Protein 3NGW (pdb70)

Solvent-accessible surface area: 9906 Å² total

Structure (mmCIF, N/CA/C/O backbone):
data_3NGW
#
_entry.id   3NGW
#
_cell.length_a   116.100
_cell.length_b   116.100
_cell.length_c   116.100
_cell.angle_alpha   90.000
_cell.angle_beta   90.000
_cell.angle_gamma   90.000
#
_symmetry.space_group_name_H-M   'I 21 3'
#
loop_
_entity.id
_entity.type
_entity.pdbx_description
1 polymer 'Molybdopterin-guanine dinucleotide biosynthesis protein A (MobA)'
2 non-polymer 'CALCIUM ION'
3 water water
#
loop_
_atom_site.group_PDB
_atom_site.id
_atom_site.type_symbol
_atom_site.label_atom_id
_atom_site.label_alt_id
_atom_site.label_comp_id
_atom_site.label_asym_id
_atom_site.label_entity_id
_atom_site.label_seq_id
_atom_site.pdbx_PDB_ins_code
_atom_site.Cartn_x
_atom_site.Cartn_y
_atom_site.Cartn_z
_atom_site.occupancy
_atom_site.B_iso_or_equiv
_atom_site.auth_seq_id
_atom_site.auth_comp_id
_atom_site.auth_asym_id
_atom_site.auth_atom_id
_atom_site.pdbx_PDB_model_num
ATOM 9 N N . LYS A 1 2 ? 49.374 84.945 84.976 1.00 31.06 2 LYS A N 1
ATOM 10 C CA . LYS A 1 2 ? 50.461 84.117 84.456 1.00 31.12 2 LYS A CA 1
ATOM 11 C C . LYS A 1 2 ? 50.160 82.625 84.691 1.00 34.21 2 LYS A C 1
ATOM 12 O O . LYS A 1 2 ? 49.773 82.222 85.790 1.00 32.57 2 LYS A O 1
ATOM 18 N N . VAL A 1 3 ? 50.353 81.820 83.648 1.00 31.42 3 VAL A N 1
ATOM 19 C CA . VAL A 1 3 ? 50.103 80.386 83.689 1.00 23.78 3 VAL A CA 1
ATOM 20 C C . VAL A 1 3 ? 51.319 79.583 83.235 1.00 32.82 3 VAL A C 1
ATOM 21 O O . VAL A 1 3 ? 51.893 79.851 82.175 1.00 35.41 3 VAL A O 1
ATOM 25 N N . ALA A 1 4 ? 51.717 78.604 84.045 1.00 30.81 4 ALA A N 1
ATOM 26 C CA . ALA A 1 4 ? 52.851 77.740 83.713 1.00 28.42 4 ALA A CA 1
ATOM 27 C C . ALA A 1 4 ? 52.308 76.330 83.506 1.00 29.54 4 ALA A C 1
ATOM 28 O O . ALA A 1 4 ? 51.873 75.690 84.454 1.00 35.51 4 ALA A O 1
ATOM 30 N N . VAL A 1 5 ? 52.332 75.846 82.269 1.00 31.60 5 VAL A N 1
ATOM 31 C CA . VAL A 1 5 ? 51.827 74.511 81.967 1.00 22.35 5 VAL A CA 1
ATOM 32 C C . VAL A 1 5 ? 52.974 73.499 81.964 1.00 30.36 5 VAL A C 1
ATOM 33 O O . VAL A 1 5 ? 53.931 73.635 81.202 1.00 33.57 5 VAL A O 1
ATOM 37 N N . LEU A 1 6 ? 52.883 72.502 82.840 1.00 28.29 6 LEU A N 1
ATOM 38 C CA . LEU A 1 6 ? 53.916 71.476 82.946 1.00 30.26 6 LEU A CA 1
ATOM 39 C C . LEU A 1 6 ? 53.654 70.390 81.900 1.00 32.06 6 LEU A C 1
ATOM 40 O O . LEU A 1 6 ? 52.705 69.617 82.035 1.00 40.92 6 LEU A O 1
ATOM 45 N N . VAL A 1 7 ? 54.495 70.330 80.866 1.00 34.97 7 VAL A N 1
ATOM 46 C CA . VAL A 1 7 ? 54.323 69.353 79.788 1.00 34.51 7 VAL A CA 1
ATOM 47 C C . VAL A 1 7 ? 55.495 68.389 79.618 1.00 35.46 7 VAL A C 1
ATOM 48 O O . VAL A 1 7 ? 55.598 67.704 78.600 1.00 39.23 7 VAL A O 1
ATOM 52 N N . GLY A 1 8 ? 56.370 68.329 80.614 1.00 39.56 8 GLY A N 1
ATOM 53 C CA . GLY A 1 8 ? 57.517 67.443 80.522 1.00 52.49 8 GLY A CA 1
ATOM 54 C C . GLY A 1 8 ? 57.233 66.022 80.961 1.00 55.80 8 GLY A C 1
ATOM 55 O O . GLY A 1 8 ? 58.112 65.154 80.933 1.00 58.17 8 GLY A O 1
ATOM 56 N N . GLY A 1 9 ? 55.995 65.785 81.374 1.00 62.20 9 GLY A N 1
ATOM 57 C CA . GLY A 1 9 ? 55.614 64.463 81.818 1.00 71.91 9 GLY A CA 1
ATOM 58 C C . GLY A 1 9 ? 55.824 63.408 80.749 1.00 75.29 9 GLY A C 1
ATOM 59 O O . GLY A 1 9 ? 55.393 63.562 79.606 1.00 77.31 9 GLY A O 1
ATOM 60 N N . VAL A 1 10 ? 56.506 62.333 81.119 1.00 82.60 10 VAL A N 1
ATOM 61 C CA . VAL A 1 10 ? 56.743 61.239 80.192 1.00 86.85 10 VAL A CA 1
ATOM 62 C C . VAL A 1 10 ? 55.708 60.155 80.499 1.00 90.06 10 VAL A C 1
ATOM 63 O O . VAL A 1 10 ? 55.715 59.561 81.578 1.00 95.41 10 VAL A O 1
ATOM 67 N N . GLY A 1 11 ? 54.804 59.920 79.554 1.00 86.60 11 GLY A N 1
ATOM 68 C CA . GLY A 1 11 ? 53.767 58.923 79.753 1.00 78.12 11 GLY A CA 1
ATOM 69 C C . GLY A 1 11 ? 54.304 57.515 79.901 1.00 73.34 11 GLY A C 1
ATOM 70 O O . GLY A 1 11 ? 54.482 56.802 78.914 1.00 76.32 11 GLY A O 1
ATOM 71 N N . ARG A 1 12 ? 54.559 57.104 81.138 1.00 64.93 12 ARG A N 1
ATOM 72 C CA . ARG A 1 12 ? 55.089 55.774 81.386 1.00 55.05 12 ARG A CA 1
ATOM 73 C C . ARG A 1 12 ? 54.003 54.719 81.297 1.00 52.79 12 ARG A C 1
ATOM 74 O O . ARG A 1 12 ? 54.122 53.760 80.532 1.00 52.18 12 ARG A O 1
ATOM 82 N N . ARG A 1 13 ? 52.943 54.892 82.079 1.00 43.48 13 ARG A N 1
ATOM 83 C CA . ARG A 1 13 ? 51.849 53.932 82.067 1.00 44.52 13 ARG A CA 1
ATOM 84 C C . ARG A 1 13 ? 51.050 53.959 80.754 1.00 41.34 13 ARG A C 1
ATOM 85 O O . ARG A 1 13 ? 50.255 53.057 80.506 1.00 45.85 13 ARG A O 1
ATOM 93 N N . ILE A 1 14 ? 51.250 54.975 79.911 1.00 43.61 14 ILE A N 1
ATOM 94 C CA . ILE A 1 14 ? 50.522 55.038 78.639 1.00 48.50 14 ILE A CA 1
ATOM 95 C C . ILE A 1 14 ? 51.379 54.738 77.412 1.00 47.57 14 ILE A C 1
ATOM 96 O O . ILE A 1 14 ? 50.892 54.759 76.279 1.00 53.27 14 ILE A O 1
ATOM 101 N N . GLY A 1 15 ? 52.655 54.454 77.648 1.00 55.08 15 GLY A N 1
ATOM 102 C CA . GLY A 1 15 ? 53.571 54.119 76.570 1.00 58.01 15 GLY A CA 1
ATOM 103 C C . GLY A 1 15 ? 53.748 55.139 75.463 1.00 59.73 15 GLY A C 1
ATOM 104 O O . GLY A 1 15 ? 53.845 54.769 74.292 1.00 53.79 15 GLY A O 1
ATOM 113 N N . GLU A 1 17 ? 54.766 59.784 75.060 1.00 44.92 17 GLU A N 1
ATOM 114 C CA . GLU A 1 17 ? 54.832 61.107 75.661 1.00 48.74 17 GLU A CA 1
ATOM 115 C C . GLU A 1 17 ? 53.451 61.716 75.777 1.00 38.21 17 GLU A C 1
ATOM 116 O O . GLU A 1 17 ? 52.638 61.624 74.861 1.00 41.60 17 GLU A O 1
ATOM 122 N N . LYS A 1 18 ? 53.193 62.342 76.914 1.00 38.01 18 LYS A N 1
ATOM 123 C CA . LYS A 1 18 ? 51.895 62.938 77.168 1.00 38.27 18 LYS A CA 1
ATOM 124 C C . LYS A 1 18 ? 51.422 63.883 76.073 1.00 43.44 18 LYS A C 1
ATOM 125 O O . LYS A 1 18 ? 50.243 63.883 75.705 1.00 47.58 18 LYS A O 1
ATOM 131 N N . THR A 1 19 ? 52.340 64.691 75.557 1.00 39.52 19 THR A N 1
ATOM 132 C CA . THR A 1 19 ? 52.011 65.661 74.522 1.00 38.03 19 THR A CA 1
ATOM 133 C C . THR A 1 19 ? 51.421 65.020 73.274 1.00 42.13 19 THR A C 1
ATOM 134 O O . THR A 1 19 ? 50.547 65.589 72.617 1.00 39.10 19 THR A O 1
ATOM 138 N N . GLU A 1 20 ? 51.891 63.821 72.964 1.00 43.66 20 GLU A N 1
ATOM 139 C CA . GLU A 1 20 ? 51.437 63.113 71.781 1.00 44.76 20 GLU A CA 1
ATOM 140 C C . GLU A 1 20 ? 50.125 62.342 71.931 1.00 39.41 20 GLU A C 1
ATOM 141 O O . GLU A 1 20 ? 49.546 61.912 70.936 1.00 47.59 20 GLU A O 1
ATOM 147 N N . VAL A 1 21 ? 49.655 62.173 73.162 1.00 37.54 21 VAL A N 1
ATOM 148 C CA . VAL A 1 21 ? 48.406 61.457 73.412 1.00 37.67 21 VAL A CA 1
ATOM 149 C C . VAL A 1 21 ? 47.251 62.069 72.620 1.00 43.90 21 VAL A C 1
ATOM 150 O O . VAL A 1 21 ? 47.066 63.288 72.610 1.00 44.80 21 VAL A O 1
ATOM 162 N N . LEU A 1 23 ? 43.527 62.919 72.102 1.00 43.77 23 LEU A N 1
ATOM 163 C CA . LEU A 1 23 ? 42.283 63.109 72.820 1.00 42.54 23 LEU A CA 1
ATOM 164 C C . LEU A 1 23 ? 41.277 63.676 71.833 1.00 47.84 23 LEU A C 1
ATOM 165 O O . LEU A 1 23 ? 41.425 64.807 71.376 1.00 53.73 23 LEU A O 1
ATOM 170 N N . CYS A 1 24 ? 40.261 62.888 71.502 1.00 45.23 24 CYS A N 1
ATOM 171 C CA . CYS A 1 24 ? 39.239 63.318 70.561 1.00 47.49 24 CYS A CA 1
ATOM 172 C C . CYS A 1 24 ? 39.861 63.827 69.271 1.00 47.24 24 CYS A C 1
ATOM 173 O O . CYS A 1 24 ? 39.489 64.884 68.768 1.00 47.51 24 CYS A O 1
ATOM 176 N N . GLY A 1 25 ? 40.818 63.064 68.749 1.00 41.79 25 GLY A N 1
ATOM 177 C CA . GLY A 1 25 ? 41.469 63.420 67.501 1.00 38.16 25 GLY A CA 1
ATOM 178 C C . GLY A 1 25 ? 42.466 64.561 67.546 1.00 42.96 25 GLY A C 1
ATOM 179 O O . GLY A 1 25 ? 42.926 65.026 66.499 1.00 43.79 25 GLY A O 1
ATOM 180 N N . LYS A 1 26 ? 42.811 65.015 68.745 1.00 38.01 26 LYS A N 1
ATOM 181 C CA . LYS A 1 26 ? 43.763 66.114 68.892 1.00 44.75 26 LYS A CA 1
ATOM 182 C C . LYS A 1 26 ? 44.786 65.769 69.973 1.00 35.97 26 LYS A C 1
ATOM 183 O O . LYS A 1 26 ? 44.433 65.225 71.011 1.00 40.81 26 LYS A O 1
ATOM 189 N N . LYS A 1 27 ? 46.051 66.078 69.719 1.00 31.06 27 LYS A N 1
ATOM 190 C CA . LYS A 1 27 ? 47.112 65.795 70.677 1.00 37.99 27 LYS A CA 1
ATOM 191 C C . LYS A 1 27 ? 46.915 66.577 71.973 1.00 35.14 27 LYS A C 1
ATOM 192 O O . LYS A 1 27 ? 46.325 67.655 71.965 1.00 42.71 27 LYS A O 1
ATOM 198 N N . LEU A 1 28 ? 47.409 66.047 73.086 1.00 43.71 28 LEU A N 1
ATOM 199 C CA . LEU A 1 28 ? 47.254 66.753 74.348 1.00 38.16 28 LEU A CA 1
ATOM 200 C C . LEU A 1 28 ? 47.961 68.091 74.351 1.00 29.40 28 LEU A C 1
ATOM 201 O O . LEU A 1 28 ? 47.462 69.048 74.932 1.00 35.73 28 LEU A O 1
ATOM 206 N N . ILE A 1 29 ? 49.123 68.168 73.716 1.00 34.08 29 ILE A N 1
ATOM 207 C CA . ILE A 1 29 ? 49.834 69.439 73.688 1.00 34.42 29 ILE A CA 1
ATOM 208 C C . ILE A 1 29 ? 49.008 70.512 72.973 1.00 33.03 29 ILE A C 1
ATOM 209 O O . ILE A 1 29 ? 49.036 71.677 73.363 1.00 36.31 29 ILE A O 1
ATOM 214 N N . GLU A 1 30 ? 48.258 70.126 71.945 1.00 35.43 30 GLU A N 1
ATOM 215 C CA . GLU A 1 30 ? 47.443 71.098 71.224 1.00 40.26 30 GLU A CA 1
ATOM 216 C C . GLU A 1 30 ? 46.235 71.492 72.066 1.00 39.24 30 GLU A C 1
ATOM 217 O O . GLU A 1 30 ? 45.703 72.592 71.926 1.00 45.92 30 GLU A O 1
ATOM 223 N N . TRP A 1 31 ? 45.816 70.597 72.951 1.00 35.58 31 TRP A N 1
ATOM 224 C CA . TRP A 1 31 ? 44.702 70.885 73.838 1.00 34.60 31 TRP A CA 1
ATOM 225 C C . TRP A 1 31 ? 45.044 72.034 74.783 1.00 35.23 31 TRP A C 1
ATOM 226 O O . TRP A 1 31 ? 44.285 72.993 74.893 1.00 45.94 31 TRP A O 1
ATOM 237 N N . VAL A 1 32 ? 46.181 71.927 75.473 1.00 35.80 32 VAL A N 1
ATOM 238 C CA . VAL A 1 32 ? 46.601 72.959 76.419 1.00 38.05 32 VAL A CA 1
ATOM 239 C C . VAL A 1 32 ? 47.094 74.221 75.714 1.00 35.74 32 VAL A C 1
ATOM 240 O O . VAL A 1 32 ? 46.980 75.319 76.248 1.00 39.23 32 VAL A O 1
ATOM 244 N N . LEU A 1 33 ? 47.626 74.059 74.509 1.00 36.03 33 LEU A N 1
ATOM 245 C CA . LEU A 1 33 ? 48.095 75.186 73.720 1.00 35.11 33 LEU A CA 1
ATOM 246 C C . LEU A 1 33 ? 46.898 76.109 73.497 1.00 39.09 33 LEU A C 1
ATOM 247 O O . LEU A 1 33 ? 46.952 77.294 73.825 1.00 37.76 33 LEU A O 1
ATOM 252 N N . GLU A 1 34 ? 45.810 75.551 72.963 1.00 37.43 34 GLU A N 1
ATOM 253 C CA . GLU A 1 34 ? 44.574 76.301 72.710 1.00 36.48 34 GLU A CA 1
ATOM 254 C C . GLU A 1 34 ? 43.979 76.907 73.965 1.00 33.62 34 GLU A C 1
ATOM 255 O O . GLU A 1 34 ? 43.628 78.082 73.991 1.00 36.77 34 GLU A O 1
ATOM 261 N N . LYS A 1 35 ? 43.849 76.076 74.994 1.00 37.04 35 LYS A N 1
ATOM 262 C CA . LYS A 1 35 ? 43.245 76.480 76.262 1.00 36.12 35 LYS A CA 1
ATOM 263 C C . LYS A 1 35 ? 43.935 77.626 77.012 1.00 35.55 35 LYS A C 1
ATOM 264 O O . LYS A 1 35 ? 43.262 78.457 77.618 1.00 41.22 35 LYS A O 1
ATOM 270 N N . TYR A 1 36 ? 45.261 77.683 76.942 1.00 34.20 36 TYR A N 1
ATOM 271 C CA . TYR A 1 36 ? 46.028 78.686 77.663 1.00 32.85 36 TYR A CA 1
ATOM 272 C C . TYR A 1 36 ? 46.644 79.787 76.816 1.00 33.82 36 TYR A C 1
ATOM 273 O O . TYR A 1 36 ? 47.326 80.668 77.350 1.00 29.70 36 TYR A O 1
ATOM 282 N N . SER A 1 37 ? 46.432 79.751 75.505 1.00 31.06 37 SER A N 1
ATOM 283 C CA . SER A 1 37 ? 47.014 80.792 74.654 1.00 42.55 37 SER A CA 1
ATOM 284 C C . SER A 1 37 ? 46.551 82.215 75.007 1.00 38.00 37 SER A C 1
ATOM 285 O O . SER A 1 37 ? 47.317 83.167 74.867 1.00 46.92 37 SER A O 1
ATOM 288 N N . PRO A 1 38 ? 45.301 82.377 75.481 1.00 34.96 38 PRO A N 1
ATOM 289 C CA . PRO A 1 38 ? 44.798 83.709 75.837 1.00 31.95 38 PRO A CA 1
ATOM 290 C C . PRO A 1 38 ? 45.512 84.399 77.007 1.00 40.21 38 PRO A C 1
ATOM 291 O O . PRO A 1 38 ? 45.397 85.613 77.167 1.00 47.19 38 PRO A O 1
ATOM 295 N N . PHE A 1 39 ? 46.245 83.641 77.817 1.00 32.33 39 PHE A N 1
ATOM 296 C CA . PHE A 1 39 ? 46.916 84.215 78.984 1.00 36.48 39 PHE A CA 1
ATOM 297 C C . PHE A 1 39 ? 48.413 84.434 78.790 1.00 34.08 39 PHE A C 1
ATOM 298 O O . PHE A 1 39 ? 48.937 84.268 77.689 1.00 41.47 39 PHE A O 1
ATOM 306 N N . GLN A 1 40 ? 49.092 84.840 79.861 1.00 35.98 40 GLN A N 1
ATOM 307 C CA . GLN A 1 40 ? 50.539 85.063 79.824 1.00 29.60 40 GLN A CA 1
ATOM 308 C C . GLN A 1 40 ? 51.107 83.731 80.267 1.00 31.35 40 GLN A C 1
ATOM 309 O O . GLN A 1 40 ? 51.429 83.522 81.438 1.00 29.19 40 GLN A O 1
ATOM 315 N N . THR A 1 41 ? 51.246 82.847 79.292 1.00 33.03 41 THR A N 1
ATOM 316 C CA . THR A 1 41 ? 51.652 81.471 79.518 1.00 34.62 41 THR A CA 1
ATOM 317 C C . THR A 1 41 ? 53.011 81.010 79.012 1.00 30.43 41 THR A C 1
ATOM 318 O O . THR A 1 41 ? 53.489 81.472 77.986 1.00 32.48 41 THR A O 1
ATOM 322 N N . VAL A 1 42 ? 53.629 80.101 79.760 1.00 34.24 42 VAL A N 1
ATOM 323 C CA . VAL A 1 42 ? 54.877 79.473 79.343 1.00 33.50 42 VAL A CA 1
ATOM 324 C C . VAL A 1 42 ? 54.630 77.989 79.529 1.00 30.69 42 VAL A C 1
ATOM 325 O O . VAL A 1 42 ? 53.894 77.581 80.421 1.00 31.42 42 VAL A O 1
ATOM 329 N N . PHE A 1 43 ? 55.222 77.189 78.658 1.00 34.95 43 PHE A N 1
ATOM 330 C CA . PHE A 1 43 ? 55.081 75.751 78.740 1.00 31.65 43 PHE A CA 1
ATOM 331 C C . PHE A 1 43 ? 56.425 75.222 79.206 1.00 34.85 43 PHE A C 1
ATOM 332 O O . PHE A 1 43 ? 57.439 75.382 78.522 1.00 33.41 43 PHE A O 1
ATOM 340 N N . VAL A 1 44 ? 56.425 74.616 80.390 1.00 34.77 44 VAL A N 1
ATOM 341 C CA . VAL A 1 44 ? 57.643 74.095 80.992 1.00 31.44 44 VAL A CA 1
ATOM 342 C C . VAL A 1 44 ? 57.948 72.656 80.599 1.00 32.96 44 VAL A C 1
ATOM 343 O O . VAL A 1 44 ? 57.251 71.723 80.999 1.00 31.06 44 VAL A O 1
ATOM 347 N N . CYS A 1 45 ? 59.006 72.497 79.814 1.00 30.60 45 CYS A N 1
ATOM 348 C CA . CYS A 1 45 ? 59.443 71.194 79.326 1.00 36.84 45 CYS A CA 1
ATOM 349 C C . CYS A 1 45 ? 60.414 70.539 80.292 1.00 35.95 45 CYS A C 1
ATOM 350 O O . CYS A 1 45 ? 60.992 71.208 81.150 1.00 41.08 45 CYS A O 1
ATOM 353 N N . ARG A 1 46 ? 60.609 69.233 80.143 1.00 39.21 46 ARG A N 1
ATOM 354 C CA . ARG A 1 46 ? 61.524 68.500 81.019 1.00 42.11 46 ARG A CA 1
ATOM 355 C C . ARG A 1 46 ? 62.984 68.857 80.774 1.00 41.48 46 ARG A C 1
ATOM 356 O O . ARG A 1 46 ? 63.812 68.730 81.674 1.00 41.29 46 ARG A O 1
ATOM 364 N N . ASP A 1 47 ? 63.297 69.299 79.560 1.00 39.73 47 ASP A N 1
ATOM 365 C CA . ASP A 1 47 ? 64.659 69.700 79.209 1.00 38.42 47 ASP A CA 1
ATOM 366 C C . ASP A 1 47 ? 64.628 70.513 77.928 1.00 37.52 47 ASP A C 1
ATOM 367 O O . ASP A 1 47 ? 63.616 70.545 77.232 1.00 38.53 47 ASP A O 1
ATOM 372 N N . GLU A 1 48 ? 65.738 71.175 77.628 1.00 34.35 48 GLU A N 1
ATOM 373 C CA . GLU A 1 48 ? 65.848 72.021 76.446 1.00 33.66 48 GLU A CA 1
ATOM 374 C C . GLU A 1 48 ? 65.592 71.246 75.159 1.00 37.23 48 GLU A C 1
ATOM 375 O O . GLU A 1 48 ? 65.115 71.798 74.168 1.00 44.26 48 GLU A O 1
ATOM 381 N N . LYS A 1 49 ? 65.905 69.959 75.184 1.00 37.34 49 LYS A N 1
ATOM 382 C CA . LYS A 1 49 ? 65.703 69.095 74.033 1.00 36.17 49 LYS A CA 1
ATOM 383 C C . LYS A 1 49 ? 64.215 69.086 73.657 1.00 32.86 49 LYS A C 1
ATOM 384 O O . LYS A 1 49 ? 63.854 69.279 72.497 1.00 34.22 49 LYS A O 1
ATOM 390 N N . GLN A 1 50 ? 63.356 68.872 74.648 1.00 31.44 50 GLN A N 1
ATOM 391 C CA . GLN A 1 50 ? 61.921 68.861 74.416 1.00 29.16 50 GLN A CA 1
ATOM 392 C C . GLN A 1 50 ? 61.444 70.249 73.970 1.00 33.15 50 GLN A C 1
ATOM 393 O O . GLN A 1 50 ? 60.613 70.373 73.074 1.00 35.40 50 GLN A O 1
ATOM 399 N N . ALA A 1 51 ? 6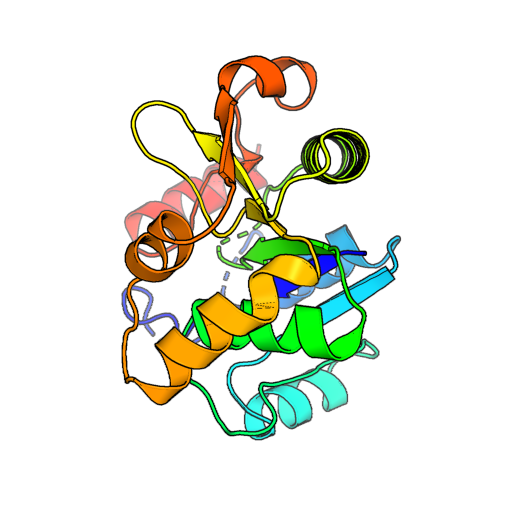1.975 71.292 74.599 1.00 39.56 51 ALA A N 1
ATOM 400 C CA . ALA A 1 51 ? 61.605 72.659 74.249 1.00 39.41 51 ALA A CA 1
ATOM 401 C C . ALA A 1 51 ? 61.928 72.905 72.786 1.00 36.13 51 ALA A C 1
ATOM 402 O O . ALA A 1 51 ? 61.158 73.544 72.073 1.00 39.37 51 ALA A O 1
ATOM 404 N N . GLU A 1 52 ? 63.071 72.405 72.330 1.00 44.18 52 GLU A N 1
ATOM 405 C CA . GLU A 1 52 ? 63.441 72.594 70.933 1.00 45.23 52 GLU A CA 1
ATOM 406 C C . GLU A 1 52 ? 62.490 71.847 70.003 1.00 38.22 52 GLU A C 1
ATOM 407 O O . GLU A 1 52 ? 62.077 72.387 68.978 1.00 41.54 52 GLU A O 1
ATOM 413 N N . LYS A 1 53 ? 62.135 70.615 70.353 1.00 39.64 53 LYS A N 1
ATOM 414 C CA . LYS A 1 53 ? 61.227 69.852 69.503 1.00 37.45 53 LYS A CA 1
ATOM 415 C C . LYS A 1 53 ? 59.832 70.466 69.481 1.00 38.36 53 LYS A C 1
ATOM 416 O O . LYS A 1 53 ? 59.204 70.551 68.431 1.00 42.75 53 LYS A O 1
ATOM 422 N N . LEU A 1 54 ? 59.343 70.922 70.623 1.00 40.50 54 LEU A N 1
ATOM 423 C CA . LEU A 1 54 ? 58.025 71.514 70.618 1.00 37.51 54 LEU A CA 1
ATOM 424 C C . LEU A 1 54 ? 58.030 72.879 69.927 1.00 34.86 54 LEU A C 1
ATOM 425 O O . LEU A 1 54 ? 57.164 73.144 69.108 1.00 38.10 54 LEU A O 1
ATOM 430 N N . SER A 1 55 ? 59.006 73.735 70.232 1.00 42.74 55 SER A N 1
ATOM 431 C CA . SER A 1 55 ? 59.064 75.076 69.632 1.00 43.05 55 SER A CA 1
ATOM 432 C C . SER A 1 55 ? 59.169 75.067 68.112 1.00 38.79 55 SER A C 1
ATOM 433 O O . SER A 1 55 ? 58.777 76.031 67.449 1.00 44.01 55 SER A O 1
ATOM 436 N N . SER A 1 56 ? 59.710 73.997 67.550 1.00 37.24 56 SER A N 1
ATOM 437 C CA . SER A 1 56 ? 59.811 73.937 66.101 1.00 41.46 56 SER A CA 1
ATOM 438 C C . SER A 1 56 ? 58.463 73.480 65.547 1.00 44.12 56 SER A C 1
ATOM 439 O O . SER A 1 56 ? 58.239 73.497 64.342 1.00 40.35 56 SER A O 1
ATOM 442 N N . ARG A 1 57 ? 57.554 73.092 66.436 1.00 40.62 57 ARG A N 1
ATOM 443 C CA . ARG A 1 57 ? 56.229 72.658 66.016 1.00 35.65 57 ARG A CA 1
ATOM 444 C C . ARG A 1 57 ? 55.180 73.734 66.254 1.00 32.90 57 ARG A C 1
ATOM 445 O O . ARG A 1 57 ? 54.284 73.928 65.438 1.00 40.26 57 ARG A O 1
ATOM 453 N N . TYR A 1 58 ? 55.305 74.442 67.367 1.00 36.90 58 TYR A N 1
ATOM 454 C CA . TYR A 1 58 ? 54.335 75.461 67.735 1.00 32.84 58 TYR A CA 1
ATOM 455 C C . TYR A 1 58 ? 54.995 76.766 68.157 1.00 33.97 58 TYR A C 1
ATOM 456 O O . TYR A 1 58 ? 56.058 76.763 68.771 1.00 40.32 58 TYR A O 1
ATOM 465 N N . GLU A 1 59 ? 54.345 77.875 67.826 1.00 29.67 59 GLU A N 1
ATOM 466 C CA . GLU A 1 59 ? 54.823 79.196 68.180 1.00 28.17 59 GLU A CA 1
ATOM 467 C C . GLU A 1 59 ? 54.283 79.510 69.575 1.00 31.97 59 GLU A C 1
ATOM 468 O O . GLU A 1 59 ? 53.166 80.020 69.713 1.00 34.79 59 GLU A O 1
ATOM 474 N N . ALA A 1 60 ? 55.060 79.181 70.605 1.00 33.02 60 ALA A N 1
ATOM 475 C CA . ALA A 1 60 ? 54.673 79.429 71.995 1.00 30.27 60 ALA A CA 1
ATOM 476 C C . ALA A 1 60 ? 55.955 79.539 72.798 1.00 31.33 60 ALA A C 1
ATOM 477 O O . ALA A 1 60 ? 57.026 79.247 72.287 1.00 41.88 60 ALA A O 1
ATOM 479 N N . GLU A 1 61 ? 55.850 79.966 74.046 1.00 28.08 61 GLU A N 1
ATOM 480 C CA . GLU A 1 61 ? 57.020 80.118 74.895 1.00 27.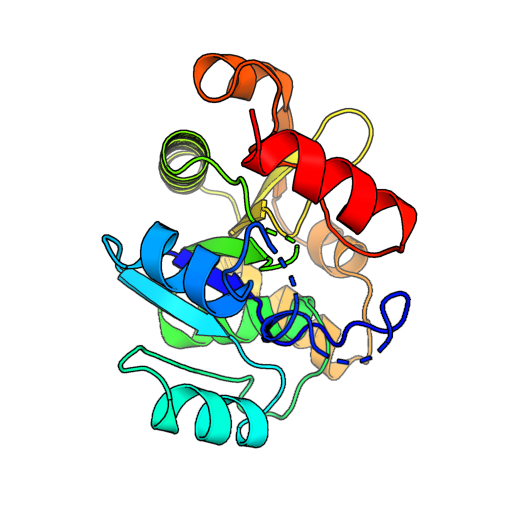12 61 GLU A CA 1
ATOM 481 C C . GLU A 1 61 ? 57.339 78.809 75.642 1.00 29.67 61 GLU A C 1
ATOM 482 O O . GLU A 1 61 ? 56.635 78.436 76.578 1.00 35.15 61 GLU A O 1
ATOM 488 N N . PHE A 1 62 ? 58.386 78.107 75.213 1.00 30.22 62 PHE A N 1
ATOM 489 C CA . PHE A 1 62 ? 58.789 76.862 75.859 1.00 28.82 62 PHE A CA 1
ATOM 490 C C . PHE A 1 62 ? 60.053 77.068 76.662 1.00 35.65 62 PHE A C 1
ATOM 491 O O . PHE A 1 62 ? 61.083 77.463 76.122 1.00 38.99 62 PHE A O 1
ATOM 499 N N . ILE A 1 63 ? 59.971 76.793 77.957 1.00 34.95 63 ILE A N 1
ATOM 500 C CA . ILE A 1 63 ? 61.113 76.964 78.842 1.00 40.02 63 ILE A CA 1
ATOM 501 C C . ILE A 1 63 ? 61.474 75.642 79.540 1.00 41.44 63 ILE A C 1
ATOM 502 O O . ILE A 1 63 ? 60.779 74.637 79.384 1.00 38.22 63 ILE A O 1
ATOM 507 N N . TRP A 1 64 ? 62.558 75.654 80.309 1.00 36.71 64 TRP A N 1
ATOM 508 C CA . TRP A 1 64 ? 63.015 74.466 81.012 1.00 39.80 64 TRP A CA 1
ATOM 509 C C . TRP A 1 64 ? 63.872 74.889 82.204 1.00 40.13 64 TRP A C 1
ATOM 510 O O . TRP A 1 64 ? 64.327 76.032 82.258 1.00 42.44 64 TRP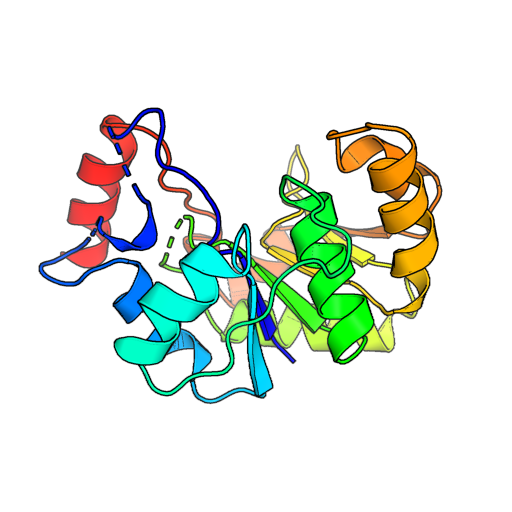 A O 1
ATOM 521 N N . ASP A 1 65 ? 64.077 73.981 83.161 1.00 45.27 65 ASP A N 1
ATOM 522 C CA . ASP A 1 65 ? 64.893 74.275 84.343 1.00 44.60 65 ASP A CA 1
ATOM 523 C C . ASP A 1 65 ? 66.345 74.481 83.912 1.00 47.50 65 ASP A C 1
ATOM 524 O O . ASP A 1 65 ? 66.979 73.564 83.386 1.00 41.64 65 ASP A O 1
ATOM 529 N N . LEU A 1 66 ? 66.863 75.684 84.154 1.00 50.58 66 LEU A N 1
ATOM 530 C CA . LEU A 1 66 ? 68.230 76.047 83.772 1.00 52.33 66 LEU A CA 1
ATOM 531 C C . LEU A 1 66 ? 69.275 75.041 84.236 1.00 51.39 66 LEU A C 1
ATOM 532 O O . LEU A 1 66 ? 70.211 74.730 83.500 1.00 53.67 66 LEU A O 1
ATOM 537 N N . HIS A 1 67 ? 69.127 74.537 85.456 1.00 47.43 67 HIS A N 1
ATOM 538 C CA . HIS A 1 67 ? 70.096 73.582 85.961 1.00 58.23 67 HIS A CA 1
ATOM 539 C C . HIS A 1 67 ? 69.625 72.135 85.861 1.00 60.59 67 HIS A C 1
ATOM 540 O O . HIS A 1 67 ? 69.775 71.335 86.789 1.00 61.58 67 HIS A O 1
ATOM 547 N N . LYS A 1 68 ? 69.052 71.822 84.705 1.00 57.57 68 LYS A N 1
ATOM 548 C CA . LYS A 1 68 ? 68.569 70.491 84.385 1.00 53.23 68 LYS A CA 1
ATOM 549 C C . LYS A 1 68 ? 67.906 69.738 85.542 1.00 53.12 68 LYS A C 1
ATOM 550 O O . LYS A 1 68 ? 68.247 68.586 85.819 1.00 53.66 68 LYS A O 1
ATOM 556 N N . GLY A 1 69 ? 66.963 70.389 86.218 1.00 51.34 69 GLY A N 1
ATOM 557 C CA . GLY A 1 69 ? 66.254 69.739 87.309 1.00 49.74 69 GLY A CA 1
ATOM 558 C C . GLY A 1 69 ? 65.189 68.814 86.732 1.00 53.17 69 GLY A C 1
ATOM 559 O O . GLY A 1 69 ? 64.639 69.093 85.666 1.00 52.09 69 GLY A O 1
ATOM 560 N N . VAL A 1 70 ? 64.886 67.719 87.423 1.00 52.02 70 VAL A N 1
ATOM 561 C CA . VAL A 1 70 ? 63.891 66.767 86.928 1.00 48.71 70 VAL A CA 1
ATOM 562 C C . VAL A 1 70 ? 62.640 66.647 87.812 1.00 50.16 70 VAL A C 1
ATOM 563 O O . VAL A 1 70 ? 62.728 66.686 89.040 1.00 46.25 70 VAL A O 1
ATOM 567 N N . GLY A 1 71 ? 61.476 66.501 87.178 1.00 44.33 71 GLY A N 1
ATOM 568 C CA . GLY A 1 71 ? 60.233 66.355 87.923 1.00 42.56 71 GLY A CA 1
ATOM 569 C C . GLY A 1 71 ? 59.357 67.595 87.978 1.00 40.25 71 GLY A C 1
ATOM 570 O O . GLY A 1 71 ? 59.662 68.604 87.353 1.00 38.52 71 GLY A O 1
ATOM 571 N N . SER A 1 72 ? 58.275 67.524 88.745 1.00 35.72 72 SER A N 1
ATOM 572 C CA . SER A 1 72 ? 57.345 68.637 88.867 1.00 39.21 72 SER A CA 1
ATOM 573 C C . SER A 1 72 ? 57.925 69.840 89.607 1.00 37.19 72 SER A C 1
ATOM 574 O O . SER A 1 72 ? 57.757 70.980 89.175 1.00 37.40 72 SER A O 1
ATOM 577 N N . ILE A 1 73 ? 58.596 69.580 90.727 1.00 38.59 73 ILE A N 1
ATOM 578 C CA . ILE A 1 73 ? 59.211 70.636 91.526 1.00 35.93 73 ILE A CA 1
ATOM 579 C C . ILE A 1 73 ? 60.182 71.476 90.685 1.00 37.74 73 ILE A C 1
ATOM 580 O O . ILE A 1 73 ? 60.278 72.689 90.860 1.00 35.10 73 ILE A O 1
ATOM 585 N N . ALA A 1 74 ? 60.902 70.824 89.779 1.00 29.03 74 ALA A N 1
ATOM 586 C CA . ALA A 1 74 ? 61.860 71.518 88.932 1.00 31.51 74 ALA A CA 1
ATOM 587 C C . ALA A 1 74 ? 61.142 72.354 87.884 1.00 35.28 74 ALA A C 1
ATOM 588 O O . ALA A 1 74 ? 61.647 73.389 87.446 1.00 36.14 74 ALA A O 1
ATOM 590 N N . GLY A 1 75 ? 59.961 71.887 87.489 1.00 34.57 75 GLY A N 1
ATOM 591 C CA . GLY A 1 75 ? 59.171 72.582 86.494 1.00 35.26 75 GLY A CA 1
ATOM 592 C C . GLY A 1 75 ? 58.523 73.820 87.079 1.00 33.19 75 GLY A C 1
ATOM 593 O O . GLY A 1 75 ? 58.497 74.863 86.435 1.00 32.35 75 GLY A O 1
ATOM 594 N N . ILE A 1 76 ? 57.994 73.703 88.295 1.00 29.57 76 ILE A N 1
ATOM 595 C CA . ILE A 1 76 ? 57.360 74.833 88.961 1.00 26.61 76 ILE A CA 1
ATOM 596 C C . ILE A 1 76 ? 58.431 75.878 89.255 1.00 34.24 76 ILE A C 1
ATOM 597 O O . ILE A 1 76 ? 58.257 77.067 88.967 1.00 39.26 76 ILE A O 1
ATOM 602 N N . HIS A 1 77 ? 59.549 75.421 89.812 1.00 29.76 77 HIS A N 1
ATOM 603 C CA . HIS A 1 77 ? 60.673 76.294 90.132 1.00 35.00 77 HIS A CA 1
ATOM 604 C C . HIS A 1 77 ? 61.105 77.073 88.896 1.00 34.40 77 HIS A C 1
ATOM 605 O O . HIS A 1 77 ? 61.331 78.278 88.961 1.00 30.94 77 HIS A O 1
ATOM 612 N N . ALA A 1 78 ? 61.213 76.370 87.774 1.00 32.71 78 ALA A N 1
ATOM 613 C CA . ALA A 1 78 ? 61.613 76.988 86.520 1.00 28.42 78 ALA A CA 1
ATOM 614 C C . ALA A 1 78 ? 60.671 78.132 86.158 1.00 30.16 78 ALA A C 1
ATOM 615 O O . ALA A 1 78 ? 61.114 79.211 85.754 1.00 29.55 78 ALA A O 1
ATOM 617 N N . ALA A 1 79 ? 59.371 77.898 86.289 1.00 22.98 79 ALA A N 1
ATOM 618 C CA . ALA A 1 79 ? 58.393 78.936 85.970 1.00 29.20 79 ALA A CA 1
ATOM 619 C C . ALA A 1 79 ? 58.536 80.129 86.917 1.00 24.36 79 ALA A C 1
ATOM 620 O O . ALA A 1 79 ? 58.470 81.273 86.487 1.00 29.35 79 ALA A O 1
ATOM 622 N N . LEU A 1 80 ? 58.727 79.870 88.206 1.00 29.26 80 LEU A N 1
ATOM 623 C CA . LEU A 1 80 ? 58.881 80.967 89.146 1.00 23.76 80 LEU A CA 1
ATOM 624 C C . LEU A 1 80 ? 60.114 81.805 88.826 1.00 32.32 80 LEU A C 1
ATOM 625 O O . LEU A 1 80 ? 60.076 83.035 88.927 1.00 32.94 80 LEU A O 1
ATOM 630 N N . ARG A 1 81 ? 61.205 81.149 88.429 1.00 28.56 81 ARG A N 1
ATOM 631 C CA . ARG A 1 81 ? 62.438 81.864 88.092 1.00 28.85 81 ARG A CA 1
ATOM 632 C C . ARG A 1 81 ? 62.311 82.596 86.753 1.00 24.47 81 ARG A C 1
ATOM 633 O O . ARG A 1 81 ? 63.049 83.539 86.480 1.00 34.99 81 ARG A O 1
ATOM 641 N N . HIS A 1 82 ? 61.371 82.160 85.925 1.00 29.16 82 HIS A N 1
ATOM 642 C CA . HIS A 1 82 ? 61.155 82.774 84.622 1.00 27.83 82 HIS A CA 1
ATOM 643 C C . HIS A 1 82 ? 60.358 84.073 84.665 1.00 28.02 82 HIS A C 1
ATOM 644 O O . HIS A 1 82 ? 60.789 85.081 84.112 1.00 28.68 82 HIS A O 1
ATOM 651 N N . PHE A 1 83 ? 59.190 84.049 85.301 1.00 28.50 83 PHE A N 1
ATOM 652 C CA . PHE A 1 83 ? 58.377 85.250 85.362 1.00 28.94 83 PHE A CA 1
ATOM 653 C C . PHE A 1 83 ? 57.636 85.516 86.669 1.00 28.41 83 PHE A C 1
ATOM 654 O O . PHE A 1 83 ? 56.707 86.321 86.704 1.00 37.60 83 PHE A O 1
ATOM 662 N N . GLY A 1 84 ? 58.053 84.857 87.745 1.00 29.83 84 GLY A N 1
ATOM 663 C CA . GLY A 1 84 ? 57.427 85.075 89.038 1.00 27.35 84 GLY A CA 1
ATOM 664 C C . GLY A 1 84 ? 56.205 84.238 89.379 1.00 33.04 84 GLY A C 1
ATOM 665 O O . GLY A 1 84 ? 56.095 83.083 88.966 1.00 32.41 84 GLY A O 1
ATOM 666 N N . SER A 1 85 ? 55.290 84.835 90.143 1.00 33.91 85 SER A N 1
ATOM 667 C CA . SER A 1 85 ? 54.065 84.170 90.573 1.00 34.37 85 SER A CA 1
ATOM 668 C C . SER A 1 85 ? 53.234 83.747 89.377 1.00 36.13 85 SER A C 1
ATOM 669 O O . SER A 1 85 ? 53.212 84.421 88.344 1.00 41.05 85 SER A O 1
ATOM 672 N N . CYS A 1 86 ? 52.547 82.623 89.526 1.00 34.63 86 CYS A N 1
ATOM 673 C CA . CYS A 1 86 ? 51.717 82.090 88.458 1.00 31.87 86 CYS A CA 1
ATOM 674 C C . CYS A 1 86 ? 50.890 80.965 89.022 1.00 31.71 86 CYS A C 1
ATOM 675 O O . CYS A 1 86 ? 51.032 80.608 90.185 1.00 33.64 86 CYS A O 1
ATOM 678 N N . VAL A 1 87 ? 50.023 80.417 88.181 1.00 38.96 87 VAL A N 1
ATOM 679 C CA . VAL A 1 87 ? 49.210 79.275 88.550 1.00 40.14 87 VAL A CA 1
ATOM 680 C C . VAL A 1 87 ? 49.783 78.166 87.687 1.00 36.60 87 VAL A C 1
ATOM 681 O O . VAL A 1 87 ? 50.103 78.393 86.517 1.00 36.12 87 VAL A O 1
ATOM 685 N N . VAL A 1 88 ? 49.942 76.982 88.273 1.00 33.87 88 VAL A N 1
ATOM 686 C CA . VAL A 1 88 ? 50.498 75.837 87.564 1.00 29.83 88 VAL A CA 1
ATOM 687 C C . VAL A 1 88 ? 49.385 74.891 87.151 1.00 32.46 88 VAL A C 1
ATOM 688 O O . VAL A 1 88 ? 48.402 74.717 87.862 1.00 37.82 88 VAL A O 1
ATOM 692 N N . ALA A 1 89 ? 49.540 74.301 85.980 1.00 36.61 89 ALA A N 1
ATOM 693 C CA . ALA A 1 89 ? 48.563 73.365 85.475 1.00 42.06 89 ALA A CA 1
ATOM 694 C C . ALA A 1 89 ? 49.356 72.318 84.713 1.00 46.12 89 ALA A C 1
ATOM 695 O O . ALA A 1 89 ? 50.191 72.649 83.873 1.00 50.44 89 ALA A O 1
ATOM 697 N N . ALA A 1 90 ? 49.120 71.052 85.023 1.00 44.71 90 ALA A N 1
ATOM 698 C CA . ALA A 1 90 ? 49.829 69.996 84.334 1.00 39.94 90 ALA A CA 1
ATOM 699 C C . ALA A 1 90 ? 49.055 69.611 83.082 1.00 40.99 90 ALA A C 1
ATOM 700 O O . ALA A 1 90 ? 47.827 69.715 83.038 1.00 44.03 90 ALA A O 1
ATOM 702 N N . ILE A 1 91 ? 49.787 69.187 82.061 1.00 31.28 91 ILE A N 1
ATOM 703 C CA . ILE A 1 91 ? 49.192 68.764 80.810 1.00 34.51 91 ILE A CA 1
ATOM 704 C C . ILE A 1 91 ? 48.323 67.536 81.060 1.00 38.09 91 ILE A C 1
ATOM 705 O O . ILE A 1 91 ? 47.433 67.237 80.272 1.00 42.44 91 ILE A O 1
ATOM 710 N N . ASP A 1 92 ? 48.593 66.835 82.160 1.00 40.83 92 ASP A N 1
ATOM 711 C CA . ASP A 1 92 ? 47.850 65.634 82.524 1.00 43.57 92 ASP A CA 1
ATOM 712 C C . ASP A 1 92 ? 46.374 65.930 82.762 1.00 43.19 92 ASP A C 1
ATOM 713 O O . ASP A 1 92 ? 45.545 65.021 82.760 1.00 49.93 92 ASP A O 1
ATOM 726 N N . PRO A 1 94 ? 43.699 67.849 80.953 1.00 31.00 94 PRO A N 1
ATOM 727 C CA . PRO A 1 94 ? 43.268 68.560 79.746 1.00 37.51 94 PRO A CA 1
ATOM 728 C C . PRO A 1 94 ? 41.914 69.258 79.818 1.00 42.26 94 PRO A C 1
ATOM 729 O O . PRO A 1 94 ? 41.573 70.022 78.918 1.00 38.79 94 PRO A O 1
ATOM 733 N N . PHE A 1 95 ? 41.146 68.998 80.873 1.00 38.92 95 PHE A N 1
ATOM 734 C CA . PHE A 1 95 ? 39.826 69.604 81.008 1.00 34.04 95 PHE A CA 1
ATOM 735 C C . PHE A 1 95 ? 39.762 70.752 81.995 1.00 42.58 95 PHE A C 1
ATOM 736 O O . PHE A 1 95 ? 38.672 71.162 82.387 1.00 42.13 95 PHE A O 1
ATOM 744 N N . VAL A 1 96 ? 40.919 71.274 82.393 1.00 38.59 96 VAL A N 1
ATOM 745 C CA . VAL A 1 96 ? 40.948 72.371 83.343 1.00 34.78 96 VAL A CA 1
ATOM 746 C C . VAL A 1 96 ? 40.129 73.550 82.860 1.00 38.97 96 VAL A C 1
ATOM 747 O O . VAL A 1 96 ? 40.183 73.916 81.689 1.00 36.92 96 VAL A O 1
ATOM 751 N N . LYS A 1 97 ? 39.364 74.135 83.776 1.00 39.77 97 LYS A N 1
ATOM 752 C CA . LYS A 1 97 ? 38.538 75.288 83.457 1.00 43.84 97 LYS A CA 1
ATOM 753 C C . LYS A 1 97 ? 39.247 76.587 83.810 1.00 43.86 97 LYS A C 1
ATOM 754 O O . LYS A 1 97 ? 39.639 76.809 84.956 1.00 41.43 97 LYS A O 1
ATOM 760 N N . PRO A 1 98 ? 39.428 77.463 82.811 1.00 48.33 98 PRO A N 1
ATOM 761 C CA . PRO A 1 98 ? 40.097 78.755 82.993 1.00 42.14 98 PRO A CA 1
ATOM 762 C C . PRO A 1 98 ? 39.507 79.555 84.147 1.00 41.59 98 PRO A C 1
ATOM 763 O O . PRO A 1 98 ? 40.224 80.283 84.828 1.00 45.81 98 PRO A O 1
ATOM 767 N N . GLU A 1 99 ? 38.205 79.409 84.365 1.00 34.54 99 GLU A N 1
ATOM 768 C CA . GLU A 1 99 ? 37.549 80.121 85.447 1.00 39.94 99 GLU A CA 1
ATOM 769 C C . GLU A 1 99 ? 38.155 79.670 86.766 1.00 40.00 99 GLU A C 1
ATOM 770 O O . GLU A 1 99 ? 38.373 80.486 87.662 1.00 40.18 99 GLU A O 1
ATOM 776 N N . VAL A 1 100 ? 38.417 78.366 86.880 1.00 34.96 100 VAL A N 1
ATOM 777 C CA . VAL A 1 100 ? 39.006 77.795 88.095 1.00 40.84 100 VAL A CA 1
ATOM 778 C C . VAL A 1 100 ? 40.388 78.404 88.321 1.00 40.39 100 VAL A C 1
ATOM 779 O O . VAL A 1 100 ? 40.710 78.857 89.427 1.00 44.35 100 VAL A O 1
ATOM 783 N N . LEU A 1 101 ? 41.193 78.444 87.262 1.00 39.25 101 LEU A N 1
ATOM 784 C CA . LEU A 1 101 ? 42.541 79.002 87.354 1.00 41.18 101 LEU A CA 1
ATOM 785 C C . LEU A 1 101 ? 42.512 80.471 87.730 1.00 42.51 101 LEU A C 1
ATOM 786 O O . LEU A 1 101 ? 43.237 80.910 88.625 1.00 42.73 101 LEU A O 1
ATOM 791 N N . GLU A 1 102 ? 41.674 81.231 87.037 1.00 44.63 102 GLU A N 1
ATOM 792 C CA . GLU A 1 102 ? 41.550 82.656 87.299 1.00 41.60 102 GLU A CA 1
ATOM 793 C C . GLU A 1 102 ? 41.268 82.866 88.792 1.00 31.33 102 GLU A C 1
ATOM 794 O O . GLU A 1 102 ? 41.883 83.709 89.444 1.00 38.88 102 GLU A O 1
ATOM 800 N N . HIS A 1 103 ? 40.347 82.081 89.337 1.00 36.19 103 HIS A N 1
ATOM 801 C CA . HIS A 1 103 ? 40.012 82.196 90.749 1.00 34.48 103 HIS A CA 1
ATOM 802 C C . HIS A 1 103 ? 41.233 81.908 91.627 1.00 44.48 103 HIS A C 1
ATOM 803 O O . HIS A 1 103 ? 41.575 82.702 92.503 1.00 42.38 103 HIS A O 1
ATOM 810 N N . LEU A 1 104 ? 41.893 80.775 91.382 1.00 44.90 104 LEU A N 1
ATOM 811 C CA . LEU A 1 104 ? 43.069 80.392 92.156 1.00 41.43 104 LEU A CA 1
ATOM 812 C C . LEU A 1 104 ? 44.139 81.480 92.189 1.00 43.05 104 LEU A C 1
ATOM 813 O O . LEU A 1 104 ? 44.700 81.768 93.248 1.00 44.88 104 LEU A O 1
ATOM 818 N N . TYR A 1 105 ? 44.414 82.085 91.035 1.00 40.92 105 TYR A N 1
ATOM 819 C CA . TYR A 1 105 ? 45.424 83.137 90.931 1.00 40.87 105 TYR A CA 1
ATOM 820 C C . TYR A 1 105 ? 45.054 84.359 91.755 1.00 46.93 105 TYR A C 1
ATOM 821 O O . TYR A 1 105 ? 45.849 84.853 92.560 1.00 43.65 105 TYR A O 1
ATOM 830 N N . LYS A 1 106 ? 43.840 84.849 91.540 1.00 46.79 106 LYS A N 1
ATOM 831 C CA . LYS A 1 106 ? 43.34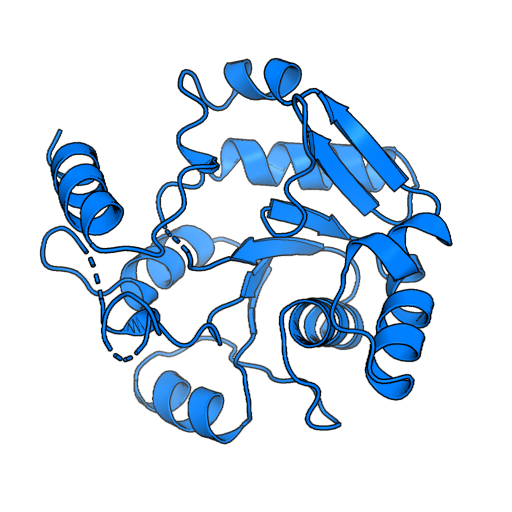5 86.023 92.249 1.00 47.02 106 LYS A CA 1
ATOM 832 C C . LYS A 1 106 ? 43.384 85.773 93.752 1.00 48.49 106 LYS A C 1
ATOM 833 O O . LYS A 1 106 ? 43.953 86.561 94.505 1.00 51.50 106 LYS A O 1
ATOM 839 N N . GLU A 1 107 ? 42.781 84.667 94.180 1.00 46.65 107 GLU A N 1
ATOM 840 C CA . GLU A 1 107 ? 42.747 84.319 95.592 1.00 45.87 107 GLU A CA 1
ATOM 841 C C . GLU A 1 107 ? 44.147 84.114 96.137 1.00 50.28 107 GLU A C 1
ATOM 842 O O . GLU A 1 107 ? 44.443 84.484 97.273 1.00 52.09 107 GLU A O 1
ATOM 848 N N . GLY A 1 108 ? 45.009 83.523 95.320 1.00 49.62 108 GLY A N 1
ATOM 849 C CA . GLY A 1 108 ? 46.368 83.281 95.750 1.00 42.84 108 GLY A CA 1
ATOM 850 C C . GLY A 1 108 ? 47.107 84.580 95.984 1.00 46.29 108 GLY A C 1
ATOM 851 O O . GLY A 1 108 ? 47.744 84.757 97.024 1.00 43.93 108 GLY A O 1
ATOM 852 N N . GLU A 1 109 ? 47.021 85.487 95.014 1.00 40.07 109 GLU A N 1
ATOM 853 C CA . GLU A 1 109 ? 47.691 86.784 95.098 1.00 47.70 109 GLU A CA 1
ATOM 854 C C . GLU A 1 109 ? 47.219 87.601 96.296 1.00 55.71 109 GLU A C 1
ATOM 855 O O . GLU A 1 109 ? 48.032 88.115 97.058 1.00 65.30 109 GLU A O 1
ATOM 861 N N . LYS A 1 110 ? 45.908 87.723 96.470 1.00 55.87 110 LYS A N 1
ATOM 862 C CA . LYS A 1 110 ? 45.396 88.500 97.587 1.00 59.91 110 LYS A CA 1
ATOM 863 C C . LYS A 1 110 ? 45.758 87.866 98.926 1.00 60.43 110 LYS A C 1
ATOM 864 O O . LYS A 1 110 ? 46.157 88.562 99.856 1.00 63.83 110 LYS A O 1
ATOM 870 N N . ALA A 1 111 ? 45.639 86.545 99.014 1.00 61.32 111 ALA A N 1
ATOM 871 C CA . ALA A 1 111 ? 45.932 85.818 100.251 1.00 53.58 111 ALA A CA 1
ATOM 872 C C . ALA A 1 111 ? 47.321 86.072 100.834 1.00 58.43 111 ALA A C 1
ATOM 873 O O . ALA A 1 111 ? 47.527 85.929 102.040 1.00 47.85 111 ALA A O 1
ATOM 875 N N . GLY A 1 112 ? 48.273 86.444 99.981 1.00 59.02 112 GLY A N 1
ATOM 876 C CA . GLY A 1 112 ? 49.629 86.694 100.448 1.00 56.65 112 GLY A CA 1
ATOM 877 C C . GLY A 1 112 ? 50.242 85.457 101.089 1.00 58.40 112 GLY A C 1
ATOM 878 O O . GLY A 1 112 ? 50.612 85.463 102.265 1.00 63.15 112 GLY A O 1
ATOM 879 N N . CYS A 1 113 ? 50.356 84.393 100.303 1.00 51.40 113 CYS A N 1
ATOM 880 C CA . CYS A 1 113 ? 50.900 83.121 100.768 1.00 42.41 113 CYS A CA 1
ATOM 881 C C . CYS A 1 113 ? 51.9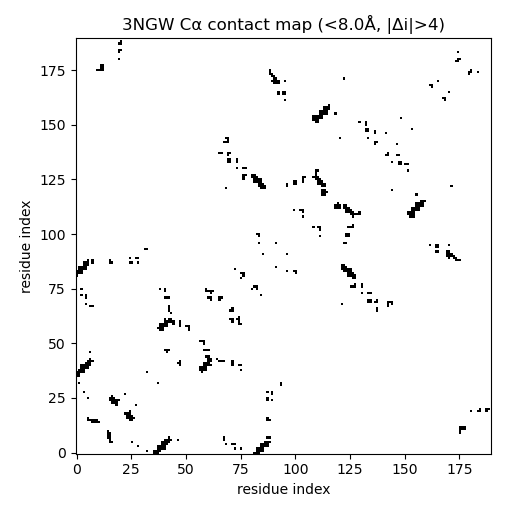11 82.634 99.748 1.00 40.15 113 CYS A C 1
ATOM 882 O O . CYS A 1 113 ? 51.956 83.150 98.639 1.00 31.68 113 CYS A O 1
ATOM 885 N N . ASP A 1 114 ? 52.715 81.635 100.105 1.00 40.13 114 ASP A N 1
ATOM 886 C CA . ASP A 1 114 ? 53.687 81.120 99.148 1.00 36.64 114 ASP A CA 1
ATOM 887 C C . ASP A 1 114 ? 52.990 80.264 98.086 1.00 28.33 114 ASP A C 1
ATOM 888 O O . ASP A 1 114 ? 53.421 80.215 96.938 1.00 34.39 114 ASP A O 1
ATOM 893 N N . ALA A 1 115 ? 51.911 79.596 98.467 1.00 28.87 115 ALA A N 1
ATOM 894 C CA . ALA A 1 115 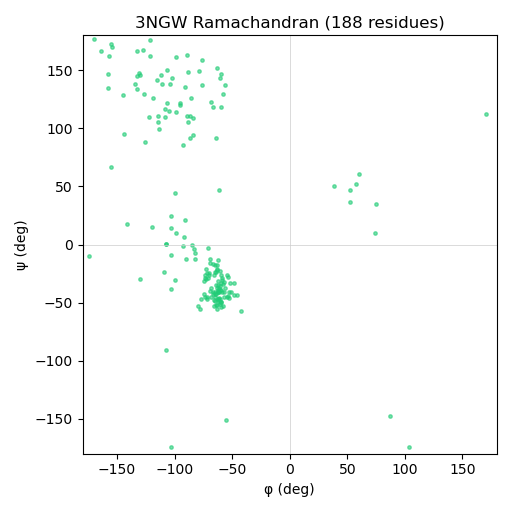? 51.161 78.769 97.527 1.00 34.64 115 ALA A CA 1
ATOM 895 C C . ALA A 1 115 ? 49.728 78.550 98.000 1.00 35.17 115 ALA A C 1
ATOM 896 O O . ALA A 1 115 ? 49.453 78.487 99.200 1.00 34.41 115 ALA A O 1
ATOM 898 N N . LEU A 1 116 ? 48.820 78.458 97.039 1.00 39.69 116 LEU A N 1
ATOM 899 C CA . LEU A 1 116 ? 47.410 78.212 97.305 1.00 41.54 116 LEU A CA 1
ATOM 900 C C . LEU A 1 116 ? 47.116 76.938 96.520 1.00 37.97 116 LEU A C 1
ATOM 901 O O . LEU A 1 116 ? 47.092 76.954 95.286 1.00 34.09 116 LEU A O 1
ATOM 906 N N . ILE A 1 117 ? 46.898 75.842 97.241 1.00 36.22 117 ILE A N 1
ATOM 907 C CA . ILE A 1 117 ? 46.679 74.536 96.629 1.00 36.43 117 ILE A CA 1
ATOM 908 C C . ILE A 1 117 ? 45.322 73.922 96.947 1.00 38.18 117 ILE A C 1
ATOM 909 O O . ILE A 1 117 ? 44.950 73.783 98.114 1.00 40.31 117 ILE A O 1
ATOM 914 N N . PRO A 1 118 ? 44.562 73.545 95.908 1.00 34.87 118 PRO A N 1
ATOM 915 C CA . PRO A 1 118 ? 43.237 72.936 96.066 1.00 41.41 118 PRO A CA 1
ATOM 916 C C . PRO A 1 118 ? 43.334 71.630 96.852 1.00 47.94 118 PRO A C 1
ATOM 917 O O . PRO A 1 118 ? 44.299 70.878 96.701 1.00 45.92 118 PRO A O 1
ATOM 921 N N . LYS A 1 119 ? 42.336 71.358 97.688 1.00 48.11 119 LYS A N 1
ATOM 922 C CA . LYS A 1 119 ? 42.368 70.149 98.494 1.00 48.33 119 LYS A CA 1
ATOM 923 C C . LYS A 1 119 ? 41.026 69.639 98.999 1.00 49.83 119 LYS A C 1
ATOM 924 O O . LYS A 1 119 ? 40.196 70.406 99.487 1.00 50.45 119 LYS A O 1
ATOM 930 N N . HIS A 1 120 ? 40.830 68.331 98.870 1.00 48.36 120 HIS A N 1
ATOM 931 C CA . HIS A 1 120 ? 39.635 67.663 99.369 1.00 59.88 120 HIS A CA 1
ATOM 932 C C . HIS A 1 120 ? 40.166 66.892 100.575 1.00 61.71 120 HIS A C 1
ATOM 933 O O . HIS A 1 120 ? 40.207 67.417 101.691 1.00 70.01 120 HIS A O 1
ATOM 940 N N . ASP A 1 121 ? 40.584 65.652 100.349 1.00 62.24 121 ASP A N 1
ATOM 941 C CA . ASP A 1 121 ? 41.168 64.842 101.412 1.00 54.71 121 ASP A CA 1
ATOM 942 C C . ASP A 1 121 ? 42.677 64.935 101.198 1.00 53.38 121 ASP A C 1
ATOM 943 O O . ASP A 1 121 ? 43.465 64.874 102.141 1.00 49.93 121 ASP A O 1
ATOM 948 N N . TYR A 1 122 ? 43.056 65.095 99.934 1.00 44.62 122 TYR A N 1
ATOM 949 C CA . TYR A 1 122 ? 44.450 65.208 99.550 1.00 45.08 122 TYR A CA 1
ATOM 950 C C . TYR A 1 122 ? 44.629 66.416 98.635 1.00 45.06 122 TYR A C 1
ATOM 951 O O . TYR A 1 122 ? 43.730 66.748 97.860 1.00 43.51 122 TYR A O 1
ATOM 960 N N . PRO A 1 123 ? 45.797 67.086 98.709 1.00 41.19 123 PRO A N 1
ATOM 961 C CA . PRO A 1 123 ? 46.082 68.263 97.886 1.00 32.92 123 PRO A CA 1
ATOM 962 C C . PRO A 1 123 ? 46.414 67.916 96.447 1.00 38.92 123 PRO A C 1
ATOM 963 O O . PRO A 1 123 ? 46.788 66.787 96.142 1.00 43.20 123 PRO A O 1
ATOM 967 N N . GLU A 1 124 ? 46.249 68.888 95.559 1.00 35.72 124 GLU A N 1
ATOM 968 C CA . GLU A 1 124 ? 46.571 68.704 94.151 1.00 28.21 124 GLU A CA 1
ATOM 969 C C . GLU A 1 124 ? 47.526 69.831 93.803 1.00 31.03 124 GLU A C 1
ATOM 970 O O . GLU A 1 124 ? 47.102 70.894 93.358 1.00 41.81 124 GLU A O 1
ATOM 976 N N . PRO A 1 125 ? 48.836 69.610 94.006 1.00 32.01 125 PRO A N 1
ATOM 977 C CA . PRO A 1 125 ? 49.900 70.586 93.743 1.00 25.53 125 PRO A CA 1
ATOM 978 C C . PRO A 1 125 ? 50.129 71.022 92.297 1.00 32.75 125 PRO A C 1
ATOM 979 O O . PRO A 1 125 ? 50.686 72.097 92.063 1.00 28.70 125 PRO A O 1
ATOM 983 N N . LEU A 1 126 ? 49.726 70.193 91.337 1.00 27.26 126 LEU A N 1
ATOM 984 C CA . LEU A 1 126 ? 49.933 70.522 89.936 1.00 31.81 126 LEU A CA 1
ATOM 985 C C . LEU A 1 126 ? 48.766 71.288 89.321 1.00 35.47 126 LEU A C 1
ATOM 986 O O . LEU A 1 126 ? 48.592 71.324 88.106 1.00 33.16 126 LEU A O 1
ATOM 991 N N . LEU A 1 127 ? 47.971 71.910 90.179 1.00 35.60 127 LEU A N 1
ATOM 992 C CA . LEU A 1 127 ? 46.843 72.716 89.743 1.00 31.73 127 LEU A CA 1
ATOM 993 C C . LEU A 1 127 ? 46.623 73.702 90.883 1.00 33.94 127 LEU A C 1
ATOM 994 O O . LEU A 1 127 ? 45.614 73.654 91.587 1.00 24.82 127 LEU A O 1
ATOM 999 N N . ALA A 1 128 ? 47.604 74.586 91.066 1.00 33.96 128 ALA A N 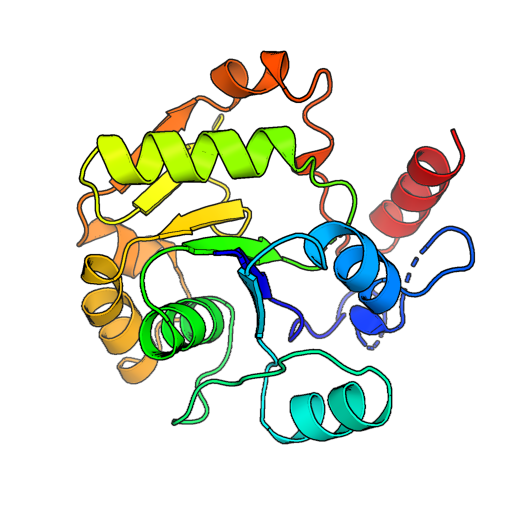1
ATOM 1000 C CA . ALA A 1 128 ? 47.560 75.585 92.131 1.00 37.30 128 ALA A CA 1
ATOM 1001 C C . ALA A 1 128 ? 48.394 76.837 91.858 1.00 30.74 128 ALA A C 1
ATOM 1002 O O . ALA A 1 128 ? 49.154 76.910 90.895 1.00 33.14 128 ALA A O 1
ATOM 1004 N N . TYR A 1 129 ? 48.230 77.815 92.741 1.00 33.88 129 TYR A N 1
ATOM 1005 C CA . TYR A 1 129 ? 48.936 79.084 92.678 1.00 30.42 129 TYR A CA 1
ATOM 1006 C C . TYR A 1 129 ? 50.240 79.011 93.478 1.00 33.09 129 TYR A C 1
ATOM 1007 O O . TYR A 1 129 ? 50.271 78.477 94.591 1.00 32.31 129 TYR A O 1
ATOM 1016 N N . TYR A 1 130 ? 51.315 79.535 92.898 1.00 28.75 130 TYR A N 1
ATOM 1017 C CA . TYR A 1 130 ? 52.615 79.574 93.562 1.00 33.73 130 TYR A CA 1
ATOM 1018 C C . TYR A 1 130 ? 53.153 80.990 93.391 1.00 28.16 130 TYR A C 1
ATOM 1019 O O . TYR A 1 130 ? 53.085 81.555 92.301 1.00 22.48 130 TYR A O 1
ATOM 1028 N N . ALA A 1 131 ? 53.656 81.565 94.475 1.00 26.89 131 ALA A N 1
ATOM 1029 C CA . ALA A 1 131 ? 54.224 82.904 94.434 1.00 26.21 131 ALA A CA 1
ATOM 1030 C C . ALA A 1 131 ? 55.733 82.735 94.333 1.00 28.14 131 ALA A C 1
ATOM 1031 O O . ALA A 1 131 ? 56.260 81.666 94.636 1.00 33.83 131 ALA A O 1
ATOM 1033 N N . GLU A 1 132 ? 56.421 83.786 93.902 1.00 34.37 132 GLU A N 1
ATOM 1034 C CA . GLU A 1 132 ? 57.874 83.767 93.764 1.00 28.76 132 GLU A CA 1
ATOM 1035 C C . GLU A 1 132 ? 58.576 83.424 95.071 1.00 32.25 132 GLU A C 1
ATOM 1036 O O . GLU A 1 132 ? 59.647 82.811 95.078 1.00 36.01 132 GLU A O 1
ATOM 1042 N N . SER A 1 133 ? 57.964 83.828 96.177 1.00 38.39 133 SER A N 1
ATOM 1043 C CA . SER A 1 133 ? 58.533 83.606 97.503 1.00 38.52 133 SER A CA 1
ATOM 1044 C C . SER A 1 133 ? 58.694 82.130 97.876 1.00 37.55 133 SER A C 1
ATOM 1045 O O . SER A 1 133 ? 59.400 81.803 98.834 1.00 39.74 133 SER A O 1
ATOM 1048 N N . ALA A 1 134 ? 58.053 81.258 97.100 1.00 30.05 134 ALA A N 1
ATOM 1049 C CA . ALA A 1 134 ? 58.106 79.817 97.306 1.00 27.90 134 ALA A CA 1
ATOM 1050 C C . ALA A 1 134 ? 59.249 79.154 96.534 1.00 33.52 134 ALA A C 1
ATOM 1051 O O . ALA A 1 134 ? 59.574 77.998 96.777 1.00 35.62 134 ALA A O 1
ATOM 1053 N N . ALA A 1 135 ? 59.861 79.889 95.611 1.00 28.83 135 ALA A N 1
ATOM 1054 C CA . ALA A 1 135 ? 60.940 79.348 94.785 1.00 32.78 135 ALA A CA 1
ATOM 1055 C C . ALA A 1 135 ? 62.190 78.821 95.501 1.00 35.86 135 ALA A C 1
ATOM 1056 O O . ALA A 1 135 ? 62.755 77.812 95.081 1.00 36.66 135 ALA A O 1
ATOM 1058 N N . ASP A 1 136 ? 62.631 79.491 96.560 1.00 34.35 136 ASP A N 1
ATOM 1059 C CA . ASP A 1 136 ? 63.823 79.046 97.267 1.00 33.21 136 ASP A CA 1
ATOM 1060 C C . ASP A 1 136 ? 63.675 77.668 97.879 1.00 31.02 136 ASP A C 1
ATOM 1061 O O . ASP A 1 136 ? 64.559 76.829 97.743 1.00 32.55 136 ASP A O 1
ATOM 1066 N N . GLU A 1 137 ? 62.564 77.441 98.567 1.00 32.55 137 GLU A N 1
ATOM 1067 C CA . GLU A 1 137 ? 62.331 76.151 99.196 1.00 36.71 137 GLU A CA 1
ATOM 1068 C C . GLU A 1 137 ? 62.218 75.043 98.143 1.00 42.58 137 GLU A C 1
ATOM 1069 O O . GLU A 1 137 ? 62.660 73.911 98.368 1.00 46.29 137 GLU A O 1
ATOM 1075 N N . LEU A 1 138 ? 61.637 75.371 96.992 1.00 34.32 138 LEU A N 1
ATOM 1076 C CA . LEU A 1 138 ? 61.497 74.402 95.910 1.00 34.93 138 LEU A CA 1
ATOM 1077 C C . LEU A 1 138 ? 62.861 74.089 95.318 1.00 33.32 138 LEU A C 1
ATOM 1078 O O . LEU A 1 138 ? 63.158 72.942 94.996 1.00 42.39 138 LEU A O 1
ATOM 1083 N N . GLU A 1 139 ? 63.694 75.113 95.180 1.00 38.31 139 GLU A N 1
ATOM 1084 C CA . GLU A 1 139 ? 65.023 74.928 94.617 1.00 37.10 139 GLU A CA 1
ATOM 1085 C C . GLU A 1 139 ? 65.921 74.128 95.548 1.00 41.29 139 GLU A C 1
ATOM 1086 O O . GLU A 1 139 ? 66.730 73.327 95.088 1.00 42.56 139 GLU A O 1
ATOM 1092 N N . ARG A 1 140 ? 65.786 74.351 96.852 1.00 43.54 140 ARG A N 1
ATOM 1093 C CA . ARG A 1 140 ? 66.595 73.613 97.812 1.00 49.93 140 ARG A CA 1
ATOM 1094 C C . ARG A 1 140 ? 66.253 72.135 97.677 1.00 49.42 140 ARG A C 1
ATOM 1095 O O . ARG A 1 140 ? 67.139 71.278 97.691 1.00 47.59 140 ARG A O 1
ATOM 1103 N N . ALA A 1 141 ? 64.964 71.846 97.516 1.00 42.53 141 ALA A N 1
ATOM 1104 C CA . ALA A 1 141 ? 64.499 70.469 97.370 1.00 42.80 141 ALA A CA 1
ATOM 1105 C C . ALA A 1 141 ? 65.103 69.805 96.134 1.00 36.25 141 ALA A C 1
ATOM 1106 O O . ALA A 1 141 ? 65.490 68.634 96.167 1.00 37.44 141 ALA A O 1
ATOM 1108 N N . ILE A 1 142 ? 65.174 70.570 95.048 1.00 32.70 142 ILE A N 1
ATOM 1109 C CA . ILE A 1 142 ? 65.732 70.100 93.780 1.00 33.75 142 ILE A CA 1
ATOM 1110 C C . ILE A 1 142 ? 67.225 69.794 93.934 1.00 33.91 142 ILE A C 1
ATOM 1111 O O . ILE A 1 142 ? 67.714 68.766 93.463 1.00 41.20 142 ILE A O 1
ATOM 1116 N N . LEU A 1 143 ? 67.948 70.691 94.590 1.00 28.81 143 LEU A N 1
ATOM 1117 C CA . LEU A 1 143 ? 69.374 70.498 94.771 1.00 32.95 143 LEU A CA 1
ATOM 1118 C C . LEU A 1 143 ? 69.664 69.366 95.765 1.00 41.76 143 LEU A C 1
ATOM 1119 O O . LEU A 1 143 ? 70.689 68.693 95.659 1.00 31.10 143 LEU A O 1
ATOM 1124 N N . GLN A 1 144 ? 68.752 69.145 96.712 1.00 39.56 144 GLN A N 1
ATOM 1125 C CA . GLN A 1 144 ? 68.922 68.083 97.699 1.00 34.53 144 GLN A CA 1
ATOM 1126 C C . GLN A 1 144 ? 68.470 66.729 97.165 1.00 36.81 144 GLN A C 1
ATOM 1127 O O . GLN A 1 144 ? 68.606 65.718 97.849 1.00 52.18 144 GLN A O 1
ATOM 1133 N N . GLY A 1 145 ? 67.928 66.705 95.951 1.00 35.07 145 GLY A N 1
ATOM 1134 C CA . GLY A 1 145 ? 67.463 65.455 95.376 1.00 25.51 145 GLY A CA 1
ATOM 1135 C C . GLY A 1 145 ? 66.154 64.970 95.982 1.00 38.53 145 GLY A C 1
ATOM 1136 O O . GLY A 1 145 ? 65.947 63.769 96.152 1.00 41.68 145 GLY A O 1
ATOM 1137 N N . ILE A 1 146 ? 65.269 65.898 96.331 1.00 42.44 146 ILE A N 1
ATOM 1138 C CA . ILE A 1 146 ? 63.973 65.529 96.894 1.00 43.22 146 ILE A CA 1
ATOM 1139 C C . ILE A 1 146 ? 62.894 65.718 95.827 1.00 46.21 146 ILE A C 1
ATOM 1140 O O . ILE A 1 146 ? 62.643 66.837 95.382 1.00 61.51 146 ILE A O 1
ATOM 1145 N N . ARG A 1 147 ? 62.263 64.628 95.406 1.00 56.60 147 ARG A N 1
ATOM 1146 C CA . ARG A 1 147 ? 61.234 64.724 94.379 1.00 60.26 147 ARG A CA 1
ATOM 1147 C C . ARG A 1 147 ? 59.815 64.629 94.931 1.00 60.75 147 ARG A C 1
ATOM 1148 O O . ARG A 1 147 ? 58.886 64.249 94.219 1.00 67.89 147 ARG A O 1
ATOM 1156 N N . LYS A 1 148 ? 59.654 64.984 96.200 1.00 53.50 148 LYS A N 1
ATOM 1157 C CA . LYS A 1 148 ? 58.351 64.959 96.849 1.00 52.76 148 LYS A CA 1
ATOM 1158 C C . LYS A 1 148 ? 57.932 66.388 97.186 1.00 48.20 148 LYS A C 1
ATOM 1159 O O . LYS A 1 148 ? 58.359 66.953 98.191 1.00 46.28 148 LYS A O 1
ATOM 1165 N N . ILE A 1 149 ? 57.085 66.960 96.339 1.00 45.50 149 ILE A N 1
ATOM 1166 C CA . ILE A 1 149 ? 56.621 68.332 96.515 1.00 49.87 149 ILE A CA 1
ATOM 1167 C C . ILE A 1 149 ? 56.129 68.626 97.937 1.00 49.83 149 ILE A C 1
ATOM 1168 O O . ILE A 1 149 ? 56.295 69.737 98.437 1.00 49.03 149 ILE A O 1
ATOM 1173 N N . LEU A 1 150 ? 55.544 67.628 98.590 1.00 55.95 150 LEU A N 1
ATOM 1174 C CA . LEU A 1 150 ? 55.023 67.802 99.945 1.00 54.48 150 LEU A CA 1
ATOM 1175 C C . LEU A 1 150 ? 56.087 68.229 100.953 1.00 52.25 150 LEU A C 1
ATOM 1176 O O . LEU A 1 150 ? 55.793 68.930 101.922 1.00 50.85 150 LEU A O 1
ATOM 1181 N N . VAL A 1 151 ? 57.324 67.804 100.728 1.00 52.31 151 VAL A N 1
ATOM 1182 C CA . VAL A 1 151 ? 58.412 68.142 101.632 1.00 42.83 151 VAL A CA 1
ATOM 1183 C C . VAL A 1 151 ? 58.700 69.639 101.701 1.00 41.57 151 VAL A C 1
ATOM 1184 O O . VAL A 1 151 ? 58.695 70.219 102.780 1.00 42.38 151 VAL A O 1
ATOM 1188 N N . PRO A 1 152 ? 58.972 70.283 100.551 1.00 41.60 152 PRO A N 1
ATOM 1189 C CA . PRO A 1 152 ? 59.247 71.720 100.638 1.00 38.35 152 PRO A CA 1
ATOM 1190 C C . PRO A 1 152 ? 58.013 72.557 100.985 1.00 44.57 152 PRO A C 1
ATOM 1191 O O . PRO A 1 152 ? 58.133 73.650 101.543 1.00 45.17 152 PRO A O 1
ATOM 1195 N N . LEU A 1 153 ? 56.828 72.037 100.679 1.00 39.75 153 LEU A N 1
ATOM 1196 C CA . LEU A 1 153 ? 55.596 72.759 100.984 1.00 46.34 153 LEU A CA 1
ATOM 1197 C C . LEU A 1 153 ? 55.388 72.907 102.492 1.00 49.52 153 LEU A C 1
ATOM 1198 O O . LEU A 1 153 ? 54.735 73.848 102.947 1.00 48.43 153 LEU A O 1
ATOM 1203 N N . GLU A 1 154 ? 55.947 71.979 103.264 1.00 54.03 154 GLU A N 1
ATOM 1204 C CA . GLU A 1 154 ? 55.815 72.024 104.715 1.00 55.79 154 GLU A CA 1
ATOM 1205 C C . GLU A 1 154 ? 56.637 73.152 105.316 1.00 49.79 154 GLU A C 1
ATOM 1206 O O . GLU A 1 154 ? 56.329 73.639 106.402 1.00 50.07 154 GLU A O 1
ATOM 1212 N N . ARG A 1 155 ? 57.679 73.568 104.603 1.00 48.80 155 ARG A N 1
ATOM 1213 C CA . ARG A 1 155 ? 58.533 74.658 105.062 1.00 43.46 155 ARG A CA 1
ATOM 1214 C C . ARG A 1 155 ? 58.069 76.018 104.530 1.00 45.76 155 ARG A C 1
ATOM 1215 O O . ARG A 1 155 ? 58.745 77.026 104.723 1.00 47.49 155 ARG A O 1
ATOM 1223 N N . LEU A 1 156 ? 56.915 76.043 103.868 1.00 45.72 156 LEU A N 1
ATOM 1224 C CA . LEU A 1 156 ? 56.374 77.279 103.304 1.00 43.35 156 LEU A CA 1
ATOM 1225 C C . LEU A 1 156 ? 54.997 77.607 103.865 1.00 41.05 156 LEU A C 1
ATOM 1226 O O . LEU A 1 156 ? 54.320 76.743 104.413 1.00 46.13 156 LEU A O 1
ATOM 1231 N N . ASN A 1 157 ? 54.580 78.859 103.717 1.00 46.99 157 ASN A N 1
ATOM 1232 C CA . ASN A 1 157 ? 53.265 79.275 104.183 1.00 46.00 157 ASN A CA 1
ATOM 1233 C C . ASN A 1 157 ? 52.262 78.923 103.082 1.00 42.38 157 ASN A C 1
ATOM 1234 O O . ASN A 1 157 ? 52.065 79.689 102.141 1.00 40.74 157 ASN A O 1
ATOM 1239 N N . VAL A 1 158 ? 51.640 77.753 103.205 1.00 44.20 158 VAL A N 1
ATOM 1240 C CA . VAL A 1 158 ? 50.681 77.273 102.213 1.00 37.98 158 VAL A CA 1
ATOM 1241 C C . VAL A 1 158 ? 49.214 77.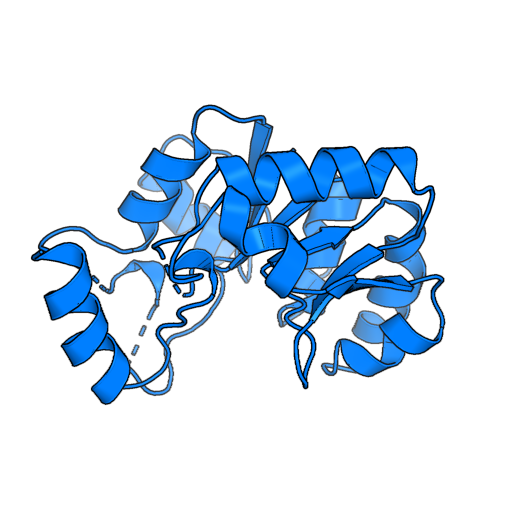390 102.634 1.00 39.26 158 VAL A C 1
ATOM 1242 O O . VAL A 1 158 ? 48.861 77.109 103.780 1.00 37.32 158 VAL A O 1
ATOM 1246 N N . VAL A 1 159 ? 48.366 77.805 101.694 1.00 34.89 159 VAL A N 1
ATOM 1247 C CA . VAL A 1 159 ? 46.932 77.937 101.936 1.00 40.95 159 VAL A CA 1
ATOM 1248 C C . VAL A 1 159 ? 46.213 76.827 101.183 1.00 42.89 159 VAL A C 1
ATOM 1249 O O . VAL A 1 159 ? 46.170 76.837 99.955 1.00 52.54 159 VAL A O 1
ATOM 1253 N N . TYR A 1 160 ? 45.661 75.863 101.907 1.00 44.93 160 TYR A N 1
ATOM 1254 C CA . TYR A 1 160 ? 44.947 74.775 101.255 1.00 46.34 160 TYR A CA 1
ATOM 1255 C C . TYR A 1 160 ? 43.496 75.184 101.031 1.00 41.70 160 TYR A C 1
ATOM 1256 O O . TYR A 1 160 ? 42.728 75.334 101.971 1.00 53.26 160 TYR A O 1
ATOM 1265 N N . TYR A 1 161 ? 43.144 75.389 99.766 1.00 41.17 161 TYR A N 1
ATOM 1266 C CA . TYR A 1 161 ? 41.810 75.819 99.387 1.00 38.54 161 TYR A CA 1
ATOM 1267 C C . TYR A 1 161 ? 40.847 74.646 99.227 1.00 47.79 161 TYR A C 1
ATOM 1268 O O . TYR A 1 161 ? 41.114 73.707 98.478 1.00 45.61 161 TYR A O 1
ATOM 1277 N N . PRO A 1 162 ? 39.704 74.691 99.931 1.00 49.95 162 PRO A N 1
ATOM 1278 C CA . PRO A 1 162 ? 38.709 73.621 99.853 1.00 51.88 162 PRO A CA 1
ATOM 1279 C C . PRO A 1 162 ? 38.217 73.464 98.424 1.00 51.44 162 PRO A C 1
ATOM 1280 O O . PRO A 1 162 ? 37.641 74.391 97.845 1.00 47.18 162 PRO A O 1
ATOM 1284 N N . VAL A 1 163 ? 38.444 72.287 97.858 1.00 47.13 163 VAL A N 1
ATOM 1285 C CA . VAL A 1 163 ? 38.032 72.037 96.490 1.00 56.84 163 VAL A CA 1
ATOM 1286 C C . VAL A 1 163 ? 36.548 72.347 96.292 1.00 57.50 163 VAL A C 1
ATOM 1287 O O . VAL A 1 163 ? 36.129 72.713 95.197 1.00 61.65 163 VAL A O 1
ATOM 1291 N N . GLU A 1 164 ? 35.764 72.224 97.360 1.00 60.97 164 GLU A N 1
ATOM 1292 C CA . GLU A 1 164 ? 34.334 72.499 97.292 1.00 61.41 164 GLU A CA 1
ATOM 1293 C C . GLU A 1 164 ? 34.041 73.950 96.921 1.00 61.71 164 GLU A C 1
ATOM 1294 O O . GLU A 1 164 ? 33.037 74.238 96.276 1.00 66.23 164 GLU A O 1
ATOM 1300 N N . LYS A 1 165 ? 34.919 74.861 97.322 1.00 60.86 165 LYS A N 1
ATOM 1301 C CA . LYS A 1 165 ? 34.735 76.270 97.015 1.00 54.79 165 LYS A CA 1
ATOM 1302 C C . LYS A 1 165 ? 34.962 76.549 95.536 1.00 57.65 165 LYS A C 1
ATOM 1303 O O . LYS A 1 165 ? 34.786 77.676 95.079 1.00 59.72 165 LYS A O 1
ATOM 1309 N N . LEU A 1 166 ? 35.338 75.519 94.785 1.00 56.44 166 LEU A N 1
ATOM 1310 C CA . LEU A 1 166 ? 35.602 75.675 93.356 1.00 54.69 166 LEU A CA 1
ATOM 1311 C C . LEU A 1 166 ? 34.488 75.148 92.459 1.00 46.99 166 LEU A C 1
ATOM 1312 O O . LEU A 1 166 ? 34.512 75.369 91.249 1.00 45.50 166 LEU A O 1
ATOM 1317 N N . ARG A 1 167 ? 33.514 74.456 93.043 1.00 50.41 167 ARG A N 1
ATOM 1318 C CA . ARG A 1 167 ? 32.412 73.901 92.253 1.00 54.22 167 ARG A CA 1
ATOM 1319 C C . ARG A 1 167 ? 31.560 74.967 91.561 1.00 54.77 167 ARG A C 1
ATOM 1320 O O . ARG A 1 167 ? 30.873 74.683 90.574 1.00 54.04 167 ARG A O 1
ATOM 1328 N N . LYS A 1 168 ? 31.604 76.190 92.079 1.00 52.16 168 LYS A N 1
ATOM 1329 C CA . LYS A 1 168 ? 30.847 77.287 91.488 1.00 56.37 168 LYS A CA 1
ATOM 1330 C C . LYS A 1 168 ? 31.449 77.659 90.132 1.00 58.37 168 LYS A C 1
ATOM 1331 O O . LYS A 1 168 ? 30.813 78.329 89.317 1.00 58.27 168 LYS A O 1
ATOM 1337 N N . PHE A 1 169 ? 32.674 77.205 89.893 1.00 54.80 169 PHE A N 1
ATOM 1338 C CA . PHE A 1 169 ? 33.368 77.484 88.644 1.00 45.92 169 PHE A CA 1
ATOM 1339 C C . PHE A 1 169 ? 33.454 76.214 87.825 1.00 50.40 169 PHE A C 1
ATOM 1340 O O . PHE A 1 169 ? 33.598 76.265 86.607 1.00 54.98 169 PHE A O 1
ATOM 1348 N N . ASP A 1 170 ? 33.370 75.076 88.509 1.00 55.68 170 ASP A N 1
ATOM 1349 C CA . ASP A 1 170 ? 33.442 73.773 87.861 1.00 54.74 170 ASP A CA 1
ATOM 1350 C C . ASP A 1 170 ? 32.517 72.779 88.557 1.00 49.03 170 ASP A C 1
ATOM 1351 O O . ASP A 1 170 ? 32.895 72.159 89.551 1.00 55.43 170 ASP A O 1
ATOM 1356 N N . LYS A 1 171 ? 31.305 72.640 88.023 1.00 55.49 171 LYS A N 1
ATOM 1357 C CA . LYS A 1 171 ? 30.278 71.744 88.566 1.00 62.23 171 LYS A CA 1
ATOM 1358 C C . LYS A 1 171 ? 30.764 70.370 89.015 1.00 61.02 171 LYS A C 1
ATOM 1359 O O . LYS A 1 171 ? 30.561 69.980 90.165 1.00 63.11 171 LYS A O 1
ATOM 1365 N N . GLU A 1 172 ? 31.389 69.636 88.101 1.00 57.27 172 GLU A N 1
ATOM 1366 C CA . GLU A 1 172 ? 31.872 68.293 88.402 1.00 59.30 172 GLU A CA 1
ATOM 1367 C C . GLU A 1 172 ? 33.363 68.238 88.731 1.00 55.48 172 GLU A C 1
ATOM 1368 O O . GLU A 1 172 ? 33.943 67.154 88.836 1.00 51.86 172 GLU A O 1
ATOM 1374 N N . LEU A 1 173 ? 33.978 69.403 88.904 1.00 53.86 173 LEU A N 1
ATOM 1375 C CA . LEU A 1 173 ? 35.398 69.475 89.216 1.00 45.74 173 LEU A CA 1
ATOM 1376 C C . LEU A 1 173 ? 36.212 68.670 88.205 1.00 42.88 173 LEU A C 1
ATOM 1377 O O . LEU A 1 173 ? 37.211 68.040 88.554 1.00 45.42 173 LEU A O 1
ATOM 1382 N N . ILE A 1 174 ? 35.773 68.702 86.951 1.00 45.39 174 ILE A N 1
ATOM 1383 C CA . ILE A 1 174 ? 36.436 67.987 85.870 1.00 43.49 174 ILE A CA 1
ATOM 1384 C C . ILE A 1 174 ? 37.855 68.523 85.666 1.00 40.70 174 ILE A C 1
ATOM 1385 O O . ILE A 1 174 ? 38.698 67.858 85.071 1.00 41.88 174 ILE A O 1
ATOM 1390 N N . SER A 1 175 ? 38.119 69.718 86.185 1.00 43.43 175 SER A N 1
ATOM 1391 C CA . SER A 1 175 ? 39.437 70.331 86.061 1.00 44.01 175 SER A CA 1
ATOM 1392 C C . SER A 1 175 ? 40.533 69.481 86.716 1.00 42.34 175 SER A C 1
ATOM 1393 O O . SER A 1 175 ? 41.707 69.591 86.361 1.00 34.86 175 SER A O 1
ATOM 1396 N N . PHE A 1 176 ? 40.132 68.632 87.660 1.00 38.70 176 PHE A N 1
ATOM 1397 C CA . PHE A 1 176 ? 41.056 67.781 88.415 1.00 37.89 176 PHE A CA 1
ATOM 1398 C C . PHE A 1 176 ? 41.280 66.387 87.842 1.00 33.39 176 PHE A C 1
ATOM 1399 O O . PHE A 1 176 ? 42.063 65.602 88.374 1.00 42.05 176 PHE A O 1
ATOM 1407 N N . PHE A 1 177 ? 40.595 66.084 86.751 1.00 40.36 177 PHE A N 1
ATOM 1408 C CA . PHE A 1 177 ? 40.725 64.792 86.108 1.00 33.56 177 PHE A CA 1
ATOM 1409 C C . PHE A 1 177 ? 42.111 64.648 85.486 1.00 38.50 177 PHE A C 1
ATOM 1410 O O . PHE A 1 177 ? 42.523 65.455 84.654 1.00 36.86 177 PHE A O 1
ATOM 1418 N N . ASN A 1 178 ? 42.835 63.615 85.902 1.00 36.87 178 ASN A N 1
ATOM 1419 C CA . ASN A 1 178 ? 44.173 63.377 85.385 1.00 32.33 178 ASN A CA 1
ATOM 1420 C C . ASN A 1 178 ? 44.206 62.192 84.437 1.00 33.99 178 ASN A C 1
ATOM 1421 O O . ASN A 1 178 ? 43.419 61.258 84.572 1.00 31.57 178 ASN A O 1
ATOM 1426 N N . ILE A 1 179 ? 45.119 62.241 83.474 1.00 34.26 179 ILE A N 1
ATOM 1427 C CA . ILE A 1 179 ? 45.294 61.145 82.533 1.00 29.41 179 ILE A CA 1
ATOM 1428 C C . ILE A 1 179 ? 46.670 60.530 82.745 1.00 31.85 179 ILE A C 1
ATOM 1429 O O . ILE A 1 179 ? 47.679 61.115 82.350 1.00 32.04 179 ILE A O 1
ATOM 1434 N N . ASN A 1 180 ? 46.718 59.353 83.365 1.00 33.29 180 ASN A N 1
ATOM 1435 C CA . ASN A 1 180 ? 47.999 58.690 83.612 1.00 31.19 180 ASN A CA 1
ATOM 1436 C C . ASN A 1 180 ? 48.038 57.228 83.171 1.00 35.86 180 ASN A C 1
ATOM 1437 O O . ASN A 1 180 ? 49.096 56.720 82.805 1.00 35.89 180 ASN A O 1
ATOM 1442 N N . THR A 1 181 ? 46.891 56.555 83.208 1.00 34.98 181 THR A N 1
ATOM 1443 C CA . THR A 1 181 ? 46.824 55.140 82.855 1.00 30.81 181 THR A CA 1
ATOM 1444 C C . THR A 1 181 ? 45.774 54.766 81.804 1.00 29.33 181 THR A C 1
ATOM 1445 O O . THR A 1 181 ? 44.891 55.548 81.491 1.00 34.03 181 THR A O 1
ATOM 1449 N N . PRO A 1 182 ? 45.856 53.542 81.258 1.00 33.04 182 PRO A N 1
ATOM 1450 C CA . PRO A 1 182 ? 44.903 53.082 80.240 1.00 33.56 182 PRO A CA 1
ATOM 1451 C C . PRO A 1 182 ? 43.435 53.372 80.546 1.00 37.42 182 PRO A C 1
ATOM 1452 O O . PRO A 1 182 ? 42.692 53.789 79.658 1.00 40.52 182 PRO A O 1
ATOM 1456 N N . ASP A 1 183 ? 43.006 53.147 81.785 1.00 30.47 183 ASP A N 1
ATOM 1457 C CA . ASP A 1 183 ? 41.618 53.421 82.135 1.00 37.09 183 ASP A CA 1
ATOM 1458 C C . ASP A 1 183 ? 41.257 54.920 82.019 1.00 40.23 183 ASP A C 1
ATOM 1459 O O . ASP A 1 183 ? 40.090 55.267 81.841 1.00 45.49 183 ASP A O 1
ATOM 1464 N N . ASP A 1 184 ? 42.255 55.798 82.106 1.00 39.51 184 ASP A N 1
ATOM 1465 C CA . ASP A 1 184 ? 42.021 57.227 81.978 1.00 33.10 184 ASP A CA 1
ATOM 1466 C C . ASP A 1 184 ? 41.742 57.622 80.533 1.00 43.82 184 ASP A C 1
ATOM 1467 O O . ASP A 1 184 ? 40.842 58.413 80.287 1.00 47.44 184 ASP A O 1
ATOM 1472 N N . LEU A 1 185 ? 42.526 57.108 79.583 1.00 39.59 185 LEU A N 1
ATOM 1473 C CA . LEU A 1 185 ? 42.301 57.429 78.169 1.00 41.11 185 LEU A CA 1
ATOM 1474 C C . LEU A 1 185 ? 40.886 57.038 77.777 1.00 43.48 185 LEU A C 1
ATOM 1475 O O . LEU A 1 185 ? 40.213 57.767 77.055 1.00 51.16 185 LEU A O 1
ATOM 1480 N N . LYS A 1 186 ? 40.436 55.887 78.265 1.00 38.63 186 LYS A N 1
ATOM 1481 C CA . LYS A 1 186 ? 39.099 55.410 77.959 1.00 45.18 186 LYS A CA 1
ATOM 1482 C C . LYS A 1 186 ? 38.074 56.395 78.482 1.00 49.16 186 LYS A C 1
ATOM 1483 O O . LYS A 1 186 ? 37.141 56.746 77.771 1.00 52.79 186 LYS A O 1
ATOM 1489 N N . ARG A 1 187 ? 38.245 56.846 79.723 1.00 53.80 187 ARG A N 1
ATOM 1490 C CA . ARG A 1 187 ? 37.297 57.800 80.297 1.00 54.17 187 ARG A CA 1
ATOM 1491 C C . ARG A 1 187 ? 37.458 59.171 79.647 1.00 48.46 187 ARG A C 1
ATOM 1492 O O . ARG A 1 187 ? 36.472 59.802 79.264 1.00 51.10 187 ARG A O 1
ATOM 1500 N N . ALA A 1 188 ? 38.705 59.623 79.531 1.00 41.48 188 ALA A N 1
ATOM 1501 C CA . ALA A 1 188 ? 39.010 60.912 78.920 1.00 45.74 188 ALA A CA 1
ATOM 1502 C C . ALA A 1 188 ? 38.282 61.034 77.591 1.00 45.65 188 ALA A C 1
ATOM 1503 O O . ALA A 1 188 ? 37.713 62.078 77.282 1.00 53.41 188 ALA A O 1
ATOM 1505 N N . GLU A 1 189 ? 38.300 59.959 76.812 1.00 51.30 189 GLU A N 1
ATOM 1506 C CA . GLU A 1 189 ? 37.625 59.938 75.523 1.00 48.76 189 GLU A CA 1
ATOM 1507 C C . GLU A 1 189 ? 36.134 60.177 75.681 1.00 45.33 189 GLU A C 1
ATOM 1508 O O . GLU A 1 189 ? 35.567 60.986 74.960 1.00 56.15 189 GLU A O 1
ATOM 1514 N N . GLU A 1 190 ? 35.499 59.480 76.620 1.00 39.06 190 GLU A N 1
ATOM 1515 C CA . GLU A 1 190 ? 34.060 59.638 76.831 1.00 44.67 190 GLU A CA 1
ATOM 1516 C C . GLU A 1 190 ? 33.721 61.074 77.213 1.00 43.65 190 GLU A C 1
ATOM 1517 O O . GLU A 1 190 ? 32.713 61.620 76.775 1.00 54.84 190 GLU A O 1
ATOM 1523 N N . ILE A 1 191 ? 34.570 61.676 78.036 1.00 48.04 191 ILE A N 1
ATOM 1524 C CA . ILE A 1 191 ? 34.366 63.045 78.489 1.00 53.22 191 ILE A CA 1
ATOM 1525 C C . ILE A 1 191 ? 34.462 64.043 77.337 1.00 57.13 191 ILE A C 1
ATOM 1526 O O . ILE A 1 191 ? 33.555 64.854 77.146 1.00 64.46 191 ILE A O 1
ATOM 1531 N N . CYS A 1 192 ? 35.550 63.991 76.570 1.00 58.00 192 CYS A N 1
ATOM 1532 C CA . CYS A 1 192 ? 35.710 64.915 75.452 1.00 58.70 192 CYS A CA 1
ATOM 1533 C C . CYS A 1 192 ? 34.667 64.646 74.372 1.00 62.36 192 CYS A C 1
ATOM 1534 O O . CYS A 1 192 ? 34.430 65.494 73.517 1.00 64.86 192 CYS A O 1
ATOM 1537 N N . SER A 1 193 ? 34.044 63.470 74.414 1.00 62.11 193 SER A N 1
ATOM 1538 C CA . SER A 1 193 ? 33.019 63.119 73.433 1.00 70.98 193 SER A CA 1
ATOM 1539 C C . SER A 1 193 ? 31.702 63.807 73.756 1.00 74.32 193 SER A C 1
ATOM 1540 O O . SER A 1 193 ? 31.060 64.385 72.878 1.00 76.91 193 SER A O 1
ATOM 1543 N N . LYS A 1 194 ? 31.299 63.739 75.019 1.00 79.44 194 LYS A N 1
ATOM 1544 C CA . LYS A 1 194 ? 30.055 64.363 75.445 1.00 83.35 194 LYS A CA 1
ATOM 1545 C C . LYS A 1 194 ? 30.148 65.888 75.382 1.00 87.25 194 LYS A C 1
ATOM 1546 O O . LYS A 1 194 ? 29.127 66.572 75.349 1.00 92.38 194 LYS A O 1
#

Secondary structure (DSSP, 8-state):
-EEEE-----STT--GGG--TTS-HHHHHHHHHTTSSEEEE-SSHHHHHHHHTTS-S-EE--TT---SHHHHHHHHHHHHSSEEEEE------HHHHHHHHHHHHHHT-SEEEEESSSB-TTEEEE-GGGHHHHHHHHHTT---THHHHHTS-EEEEEGGGGTTT-TT-GGG----SHHHHHHHHHHHH-

CATH classification: 3.90.550.10

Foldseek 3Di:
DEEEEQQDPQPQVNRQQQAEPPHGLVVQVCVVDVVDPYEYEHQDVVVQVVVVVVDVGHYDYQPVNFGADLSRVLRVCVVPWKAWAAYSLHPAFVLLRVVQAVCVVVVPWQWEFEDAPHTDRRGIIGGSVLNVLSVVCRVVVHRDPVVSVVVTGYHYHYNVVRCVRPVVCCNPQGHRHPVSRVVNHVVVVD

Nearest PDB structures (foldseek):
  3ngw-assembly1_A  TM=1.004E+00  e=3.122E-38  Archaeoglobus fulgidus
  1h4d-assembly1_A  TM=7.394E-01  e=9.374E-11  Escherichia coli
  1h4c-assembly1_A  TM=7.391E-01  e=3.797E-10  Escherichia coli
  1hjl-assembly1_A  TM=7.374E-01  e=8.679E-10  Escherichia coli
  2e8b-assembly1_A  TM=7.020E-01  e=2.223E-08  Aquifex aeolicus VF5

Radius of gyration: 15.67 Å; Cα contacts (8 Å, |Δi|>4): 348; chains: 1; bounding box: 40×35×39 Å

Sequence (190 aa):
KVAVLVGGVGRRIGEKTEVLCGKKLIEWVLEKYSPFQTVFVCRDEKQAEKLSSRYEAEFIWDLHKGVGSIAGIHAALRHFGSCVVAAIDPFVKPEVLEHLYKEGEKAGCDALIPKHDYPEPLLAYYAESAADELERAILQGIRKILVPLERLNVVYYPVEKLRKFDKELISFFNINTPDDLKRAEEICSK

Organism: Archaeoglobus fulgidus (strain ATCC 49558 / DSM 4304 / JCM 9628 / NBRC 100126 / VC-16) (NCBI:txid224325)

B-factor: mean 44.88, std 14.57, range [18.87, 121.84]

InterPro domains:
  IPR013482 Molybdenum cofactor guanylyltransferase [cd02503] (1-185)
  IPR025877 MobA-like NTP transferase [PF12804] (4-151)
  IPR029044 Nucleotide-diphospho-sugar transferases [G3DSA:3.90.550.10] (1-200)
  IPR029044 Nucleotide-diphospho-sugar transferases [SSF53448] (1-185)